Protein AF-A0AAI8YXI2-F1 (afdb_monomer_lite)

Structure (mmCIF, N/CA/C/O backbone):
data_AF-A0AAI8YXI2-F1
#
_entry.id   AF-A0AAI8YXI2-F1
#
loop_
_atom_site.group_PDB
_atom_site.id
_atom_site.type_symbol
_atom_site.label_atom_id
_atom_site.label_alt_id
_atom_site.label_comp_id
_atom_site.label_asym_id
_atom_site.label_entity_id
_atom_site.label_seq_id
_atom_site.pdbx_PDB_ins_code
_atom_site.Cartn_x
_atom_site.Cartn_y
_atom_site.Cartn_z
_atom_site.occupancy
_atom_site.B_iso_or_equiv
_atom_site.auth_seq_id
_atom_site.auth_comp_id
_atom_site.auth_asym_id
_atom_site.auth_atom_id
_atom_site.pdbx_PDB_model_num
ATOM 1 N N . MET A 1 1 ? 31.935 6.458 5.637 1.00 27.59 1 MET A N 1
ATOM 2 C CA . MET A 1 1 ? 31.242 6.710 4.354 1.00 27.59 1 MET A CA 1
ATOM 3 C C . MET A 1 1 ? 30.015 5.814 4.277 1.00 27.59 1 MET A C 1
ATOM 5 O O . MET A 1 1 ? 30.134 4.635 3.983 1.00 27.59 1 MET A O 1
ATOM 9 N N . THR A 1 2 ? 28.847 6.335 4.642 1.00 26.55 2 THR A N 1
ATOM 10 C CA . THR A 1 2 ? 27.579 5.592 4.670 1.00 26.55 2 THR A CA 1
ATOM 11 C C . THR A 1 2 ? 26.710 6.063 3.510 1.00 26.55 2 THR A C 1
ATOM 13 O O . THR A 1 2 ? 26.169 7.165 3.561 1.00 26.55 2 THR A O 1
ATOM 16 N N . GLY A 1 3 ? 26.620 5.260 2.447 1.00 27.62 3 GLY A N 1
ATOM 17 C CA . GLY A 1 3 ? 25.726 5.522 1.315 1.00 27.62 3 GLY A CA 1
ATOM 18 C C . GLY A 1 3 ? 24.241 5.436 1.705 1.00 27.62 3 GLY A C 1
ATOM 19 O O . GLY A 1 3 ? 23.910 4.874 2.756 1.00 27.62 3 GLY A O 1
ATOM 20 N N . PRO A 1 4 ? 23.329 5.989 0.885 1.00 30.73 4 PRO A N 1
ATOM 21 C CA . PRO A 1 4 ? 21.906 6.012 1.197 1.00 30.73 4 PRO A CA 1
ATOM 22 C C . PRO A 1 4 ? 21.340 4.587 1.196 1.00 30.73 4 PRO A C 1
ATOM 24 O O . PRO A 1 4 ? 21.466 3.841 0.226 1.00 30.73 4 PRO A O 1
ATOM 27 N N . LYS A 1 5 ? 20.717 4.202 2.315 1.00 32.66 5 LYS A N 1
ATOM 28 C CA . LYS A 1 5 ? 20.032 2.915 2.475 1.00 32.66 5 LYS A CA 1
ATOM 29 C C . LYS A 1 5 ? 18.806 2.889 1.557 1.00 32.66 5 LYS A C 1
ATOM 31 O O . LYS A 1 5 ? 17.895 3.698 1.721 1.00 32.66 5 LYS A O 1
ATOM 36 N N . ASN A 1 6 ? 18.794 1.974 0.591 1.00 37.66 6 ASN A N 1
ATOM 37 C CA . ASN A 1 6 ? 17.665 1.760 -0.314 1.00 37.66 6 ASN A CA 1
ATOM 38 C C . ASN A 1 6 ? 16.418 1.358 0.498 1.00 37.66 6 ASN A C 1
ATOM 40 O O . ASN A 1 6 ? 16.461 0.404 1.270 1.00 37.66 6 ASN A O 1
ATOM 44 N N . GLY A 1 7 ? 15.331 2.124 0.374 1.00 35.22 7 GLY A N 1
ATOM 45 C CA . GLY A 1 7 ? 14.040 1.816 1.001 1.00 35.22 7 GLY A CA 1
ATOM 46 C C . GLY A 1 7 ? 13.209 0.814 0.182 1.00 35.22 7 GLY A C 1
ATOM 47 O O . GLY A 1 7 ? 13.547 0.553 -0.968 1.00 35.22 7 GLY A O 1
ATOM 48 N N . PRO A 1 8 ? 12.090 0.298 0.727 1.00 35.19 8 PRO A N 1
ATOM 49 C CA . PRO A 1 8 ? 11.307 -0.780 0.110 1.00 35.19 8 PRO A CA 1
ATOM 50 C C . PRO A 1 8 ? 10.583 -0.338 -1.180 1.00 35.19 8 PRO A C 1
ATOM 52 O O . PRO A 1 8 ? 10.039 0.778 -1.226 1.00 35.19 8 PRO A O 1
ATOM 55 N N . TRP A 1 9 ? 10.563 -1.216 -2.196 1.00 38.97 9 TRP A N 1
ATOM 56 C CA . TRP A 1 9 ? 10.021 -1.009 -3.556 1.00 38.97 9 TRP A CA 1
ATOM 57 C C . TRP A 1 9 ? 9.431 -2.307 -4.150 1.00 38.97 9 TRP A C 1
ATOM 59 O O . TRP A 1 9 ? 9.813 -3.402 -3.748 1.00 38.97 9 TRP A O 1
ATOM 69 N N . ALA A 1 10 ? 8.523 -2.195 -5.128 1.00 30.56 10 ALA A N 1
ATOM 70 C CA . ALA A 1 10 ? 8.006 -3.324 -5.914 1.00 30.56 10 ALA A CA 1
ATOM 71 C C . ALA A 1 10 ? 7.995 -2.999 -7.418 1.00 30.56 10 ALA A C 1
ATOM 73 O O . ALA A 1 10 ? 7.732 -1.859 -7.811 1.00 30.56 10 ALA A O 1
ATOM 74 N N . LEU A 1 11 ? 8.279 -3.994 -8.260 1.00 34.78 11 LEU A N 1
ATOM 75 C CA . LEU A 1 11 ? 8.426 -3.869 -9.709 1.00 34.78 11 LEU A CA 1
ATOM 76 C C . LEU A 1 11 ? 7.567 -4.928 -10.419 1.00 34.78 11 LEU A C 1
ATOM 78 O O . LEU A 1 11 ? 7.701 -6.123 -10.156 1.00 34.78 11 LEU A O 1
ATOM 82 N N . CYS A 1 12 ? 6.717 -4.504 -11.351 1.00 33.38 12 CYS A N 1
ATOM 83 C CA . CYS A 1 12 ? 5.880 -5.387 -12.164 1.00 33.38 12 CYS A CA 1
ATOM 84 C C . CYS A 1 12 ? 6.131 -5.145 -13.660 1.00 33.38 12 CYS A C 1
ATOM 86 O O . CYS A 1 12 ? 6.282 -4.004 -14.099 1.00 33.38 12 CYS A O 1
ATOM 88 N N . ALA A 1 13 ? 6.135 -6.210 -14.462 1.00 29.02 13 ALA A N 1
ATOM 89 C CA . ALA A 1 13 ? 6.184 -6.124 -15.921 1.00 29.02 13 ALA A CA 1
ATOM 90 C C . ALA A 1 13 ? 4.772 -6.005 -16.486 1.00 29.02 13 ALA A C 1
ATOM 92 O O . ALA A 1 13 ? 3.867 -6.736 -16.082 1.00 29.02 13 ALA A O 1
ATOM 93 N N . SER A 1 14 ? 4.628 -5.172 -17.516 1.00 26.27 14 SER A N 1
ATOM 94 C CA . SER A 1 14 ? 3.606 -5.380 -18.536 1.00 26.27 14 SER A CA 1
ATOM 95 C C . SER A 1 14 ? 4.328 -5.799 -19.813 1.00 26.27 14 SER A C 1
ATOM 97 O O . SER A 1 14 ? 4.835 -4.965 -20.562 1.00 26.27 14 SER A O 1
ATOM 99 N N . VAL A 1 15 ? 4.442 -7.110 -20.036 1.00 23.67 15 VAL A N 1
ATOM 100 C CA . VAL A 1 15 ? 4.750 -7.621 -21.377 1.00 23.67 15 VAL A CA 1
ATOM 101 C C . VAL A 1 15 ? 3.466 -7.450 -22.175 1.00 23.67 15 VAL A C 1
ATOM 103 O O . VAL A 1 15 ? 2.409 -7.843 -21.687 1.00 23.67 15 VAL A O 1
ATOM 106 N N . ARG A 1 16 ? 3.535 -6.841 -23.366 1.00 26.88 16 ARG A N 1
ATOM 107 C CA . ARG A 1 16 ? 2.398 -6.730 -24.294 1.00 26.88 16 ARG A CA 1
ATOM 108 C C . ARG A 1 16 ? 1.823 -8.127 -24.579 1.00 26.88 16 ARG A C 1
ATOM 110 O O . ARG A 1 16 ? 2.216 -8.770 -25.545 1.00 26.88 16 ARG A O 1
ATOM 117 N N . SER A 1 17 ? 0.875 -8.589 -23.773 1.00 24.95 17 SER A N 1
ATOM 118 C CA . SER A 1 17 ? -0.117 -9.566 -24.192 1.00 24.95 17 SER A CA 1
ATOM 119 C C . SER A 1 17 ? -1.382 -8.785 -24.524 1.00 24.95 17 SER A C 1
ATOM 121 O O . SER A 1 17 ? -1.706 -7.789 -23.879 1.00 24.95 17 SER A O 1
ATOM 123 N N . LYS A 1 18 ? -2.004 -9.160 -25.638 1.00 26.98 18 LYS A N 1
ATOM 124 C CA . LYS A 1 18 ? -3.130 -8.488 -26.289 1.00 26.98 18 LYS A CA 1
ATOM 125 C C . LYS A 1 18 ? -4.201 -8.088 -25.263 1.00 26.98 18 LYS A C 1
ATOM 127 O O . LYS A 1 18 ? -5.009 -8.916 -24.857 1.00 26.98 18 LYS A O 1
ATOM 132 N N . ILE A 1 19 ? -4.199 -6.821 -24.849 1.00 28.77 19 ILE A N 1
ATOM 133 C CA . ILE A 1 19 ? -5.297 -6.238 -24.079 1.00 28.77 19 ILE A CA 1
ATOM 134 C C . ILE A 1 19 ? -6.476 -6.133 -25.043 1.00 28.77 19 ILE A C 1
ATOM 136 O O . ILE A 1 19 ? -6.347 -5.569 -26.131 1.00 28.77 19 ILE A O 1
ATOM 140 N N . LEU A 1 20 ? -7.584 -6.752 -24.647 1.00 25.55 20 LEU A N 1
ATOM 141 C CA . LEU A 1 20 ? -8.857 -6.792 -25.356 1.00 25.55 20 LEU A CA 1
ATOM 142 C C . LEU A 1 20 ? -9.246 -5.391 -25.879 1.00 25.55 20 LEU A C 1
ATOM 144 O O . LEU A 1 20 ? -9.155 -4.418 -25.123 1.00 25.55 20 LEU A O 1
ATOM 148 N N . PRO A 1 21 ? -9.677 -5.263 -27.147 1.00 23.75 21 PRO A N 1
ATOM 149 C CA . PRO A 1 21 ? -10.161 -4.001 -27.679 1.00 23.75 21 PRO A CA 1
ATOM 150 C C . PRO A 1 21 ? -11.530 -3.730 -27.049 1.00 23.75 21 PRO A C 1
ATOM 152 O O . PRO A 1 21 ? -12.375 -4.619 -27.046 1.00 23.75 21 PRO A O 1
ATOM 155 N N . ASN A 1 22 ? -11.737 -2.515 -26.538 1.00 24.55 22 ASN A N 1
ATOM 156 C CA . ASN A 1 22 ? -12.973 -1.980 -25.933 1.00 24.55 22 ASN A CA 1
ATOM 157 C C . ASN A 1 22 ? -12.941 -1.848 -24.404 1.00 24.55 22 ASN A C 1
ATOM 159 O O . ASN A 1 22 ? -13.717 -2.467 -23.685 1.00 24.55 22 ASN A O 1
ATOM 163 N N . PHE A 1 23 ? -12.127 -0.911 -23.919 1.00 24.59 23 PHE A N 1
ATOM 164 C CA . PHE A 1 23 ? -12.540 -0.079 -22.790 1.00 24.59 23 PHE A CA 1
ATOM 165 C C . PHE A 1 23 ? -12.578 1.378 -23.269 1.00 24.59 23 PHE A C 1
ATOM 167 O O . PHE A 1 23 ? -11.593 1.844 -23.847 1.00 24.59 23 PHE A O 1
ATOM 174 N N . PRO A 1 24 ? -13.701 2.101 -23.107 1.00 25.42 24 PRO A N 1
ATOM 175 C CA . PRO A 1 24 ? -13.844 3.443 -23.648 1.00 25.42 24 PRO A CA 1
ATOM 176 C C . PRO A 1 24 ? -12.922 4.403 -22.893 1.00 25.42 24 PRO A C 1
ATOM 178 O O . PRO A 1 24 ? -13.156 4.770 -21.742 1.00 25.42 24 PRO A O 1
ATOM 181 N N . HIS A 1 25 ? -11.851 4.815 -23.566 1.00 26.67 25 HIS A N 1
ATOM 182 C CA . HIS A 1 25 ? -10.988 5.901 -23.139 1.00 26.67 25 HIS A CA 1
ATOM 183 C C . HIS A 1 25 ? -11.773 7.218 -23.179 1.00 26.67 25 HIS A C 1
ATOM 185 O O . HIS A 1 25 ? -12.026 7.759 -24.252 1.00 26.67 25 HIS A O 1
ATOM 191 N N . ARG A 1 26 ? -12.097 7.797 -22.019 1.00 23.03 26 ARG A N 1
ATOM 192 C CA . ARG A 1 26 ? -12.224 9.259 -21.910 1.00 23.03 26 ARG A CA 1
ATOM 193 C C . ARG A 1 26 ? -10.912 9.812 -21.379 1.00 23.03 26 ARG A C 1
ATOM 195 O O . ARG A 1 26 ? -10.699 9.974 -20.183 1.00 23.03 26 ARG A O 1
ATOM 202 N N . MET A 1 27 ? -10.010 10.013 -22.330 1.00 23.38 27 MET A N 1
ATOM 203 C CA . MET A 1 27 ? -8.723 10.669 -22.180 1.00 23.38 27 MET A CA 1
ATOM 204 C C . MET A 1 27 ? -8.956 12.178 -22.288 1.00 23.38 27 MET A C 1
ATOM 206 O O . MET A 1 27 ? -9.233 12.677 -23.373 1.00 23.38 27 MET A O 1
ATOM 210 N N . PHE A 1 28 ? -8.846 12.907 -21.179 1.00 20.91 28 PHE A N 1
ATOM 211 C CA . PHE A 1 28 ? -8.557 14.336 -21.255 1.00 20.91 28 PHE A CA 1
ATOM 212 C C . PHE A 1 28 ? -7.039 14.488 -21.240 1.00 20.91 28 PHE A C 1
ATOM 214 O O . PHE A 1 28 ? -6.385 14.362 -20.208 1.00 20.91 28 PHE A O 1
ATOM 221 N N . SER A 1 29 ? -6.495 14.666 -22.441 1.00 24.33 29 SER A N 1
ATOM 222 C CA . SER A 1 29 ? -5.138 15.138 -22.682 1.00 24.33 29 SER A CA 1
ATOM 223 C C . SER A 1 29 ? -5.192 16.653 -22.800 1.00 24.33 29 SER A C 1
ATOM 225 O O . SER A 1 29 ? -5.957 17.150 -23.622 1.00 24.33 29 SER A O 1
ATOM 227 N N . LEU A 1 30 ? -4.355 17.363 -22.046 1.00 22.27 30 LEU A N 1
ATOM 228 C CA . LEU A 1 30 ? -3.692 18.555 -22.560 1.00 22.27 30 LEU A CA 1
ATOM 229 C C . LEU A 1 30 ? -2.236 18.551 -22.084 1.00 22.27 30 LEU A C 1
ATOM 231 O O . LEU A 1 30 ? -1.911 18.314 -20.923 1.00 22.27 30 LEU A O 1
ATOM 235 N N . SER A 1 31 ? -1.387 18.727 -23.081 1.00 25.12 31 SER A N 1
ATOM 236 C CA . SER A 1 31 ? 0.062 18.634 -23.137 1.00 25.12 31 SER A CA 1
ATOM 237 C C . SER A 1 31 ? 0.790 19.741 -22.375 1.00 25.12 31 SER A C 1
ATOM 239 O O . SER A 1 31 ? 0.312 20.866 -22.313 1.00 25.12 31 SER A O 1
ATOM 241 N N . ASN A 1 32 ? 2.032 19.466 -21.964 1.00 22.34 32 ASN A N 1
ATOM 242 C CA . ASN A 1 32 ? 3.175 20.131 -22.595 1.00 22.34 32 ASN A CA 1
ATOM 243 C C . ASN A 1 32 ? 4.446 19.283 -22.468 1.00 22.34 32 ASN A C 1
ATOM 245 O O . ASN A 1 32 ? 4.898 18.912 -21.389 1.00 22.34 32 ASN A O 1
ATOM 249 N N . TYR A 1 33 ? 4.969 18.940 -23.640 1.00 24.91 33 TYR A N 1
ATOM 250 C CA . TYR A 1 33 ? 6.159 18.145 -23.881 1.00 24.91 33 TYR A CA 1
ATOM 251 C C . TYR A 1 33 ? 7.369 19.074 -23.803 1.00 24.91 33 TYR A C 1
ATOM 253 O O . TYR A 1 33 ? 7.474 19.992 -24.613 1.00 24.91 33 TYR A O 1
ATOM 261 N N . HIS A 1 34 ? 8.284 18.855 -22.861 1.00 24.58 34 HIS A N 1
ATOM 262 C CA . HIS A 1 34 ? 9.621 19.444 -22.918 1.00 24.58 34 HIS A CA 1
ATOM 263 C C . HIS A 1 34 ? 10.655 18.323 -22.899 1.00 24.58 34 HIS A C 1
ATOM 265 O O . HIS A 1 34 ? 10.777 17.552 -21.949 1.00 24.58 34 HIS A O 1
ATOM 271 N N . ARG A 1 35 ? 11.348 18.221 -24.031 1.00 32.78 35 ARG A N 1
ATOM 272 C CA . ARG A 1 35 ? 12.430 17.291 -24.323 1.00 32.78 35 ARG A CA 1
ATOM 273 C C . ARG A 1 35 ? 13.727 18.011 -23.975 1.00 32.78 35 ARG A C 1
ATOM 275 O O . ARG A 1 35 ? 14.101 18.909 -24.715 1.00 32.78 35 ARG A O 1
ATOM 282 N N . SER A 1 36 ? 14.405 17.610 -22.905 1.00 29.25 36 SER A N 1
ATOM 283 C CA . SER A 1 36 ? 15.780 18.049 -22.651 1.00 29.25 36 SER A CA 1
ATOM 284 C C . SER A 1 36 ? 16.582 16.936 -22.000 1.00 29.25 36 SER A C 1
ATOM 286 O O . SER A 1 36 ? 16.089 16.233 -21.121 1.00 29.25 36 SER A O 1
ATOM 288 N N . GLY A 1 37 ? 17.789 16.767 -22.530 1.00 30.55 37 GLY A N 1
ATOM 289 C CA . GLY A 1 37 ? 18.677 15.648 -22.294 1.00 30.55 37 GLY A CA 1
ATOM 290 C C . GLY A 1 37 ? 19.344 15.590 -20.925 1.00 30.55 37 GLY A C 1
ATOM 291 O O . GLY A 1 37 ? 19.211 16.454 -20.059 1.00 30.55 37 GLY A O 1
ATOM 292 N N . ASP A 1 38 ? 20.043 14.473 -20.824 1.00 45.91 38 ASP A N 1
ATOM 293 C CA . ASP A 1 38 ? 20.761 13.851 -19.727 1.00 45.91 38 ASP A CA 1
ATOM 294 C C . ASP A 1 38 ? 21.918 14.707 -19.178 1.00 45.91 38 ASP A C 1
ATOM 296 O O . ASP A 1 38 ? 22.855 15.001 -19.915 1.00 45.91 38 ASP A O 1
ATOM 300 N N . ASN A 1 39 ? 21.797 15.142 -17.914 1.00 41.19 39 ASN A N 1
ATOM 301 C CA . ASN A 1 39 ? 22.839 15.345 -16.881 1.00 41.19 39 ASN A CA 1
ATOM 302 C C . ASN A 1 39 ? 22.348 16.374 -15.851 1.00 41.19 39 ASN A C 1
ATOM 304 O O . ASN A 1 39 ? 22.624 17.566 -15.994 1.00 41.19 39 ASN A O 1
ATOM 308 N N . ARG A 1 40 ? 21.610 15.960 -14.811 1.00 39.16 40 ARG A N 1
ATOM 309 C CA . ARG A 1 40 ? 21.242 16.878 -13.718 1.00 39.16 40 ARG A CA 1
ATOM 310 C C . ARG A 1 40 ? 21.278 16.197 -12.351 1.00 39.16 40 ARG A C 1
ATOM 312 O O . ARG A 1 40 ? 21.007 15.005 -12.231 1.00 39.16 40 ARG A O 1
ATOM 319 N N . SER A 1 41 ? 21.697 16.971 -11.352 1.00 45.00 41 SER A N 1
ATOM 320 C CA . SER A 1 41 ? 21.877 16.585 -9.950 1.00 45.00 41 SER A CA 1
ATOM 321 C C . SER A 1 41 ? 20.600 16.023 -9.318 1.00 45.00 41 SER A C 1
ATOM 323 O O . SER A 1 41 ? 19.499 16.268 -9.794 1.00 45.00 41 SER A O 1
ATOM 325 N N . ASP A 1 42 ? 20.733 15.323 -8.187 1.00 49.50 42 ASP A N 1
ATOM 326 C CA . ASP A 1 42 ? 19.624 14.727 -7.407 1.00 49.50 42 ASP A CA 1
ATOM 327 C C . ASP A 1 42 ? 18.519 15.743 -6.991 1.00 49.50 42 ASP A C 1
ATOM 329 O O . ASP A 1 42 ? 17.432 15.356 -6.564 1.00 49.50 42 ASP A O 1
ATOM 333 N N . SER A 1 43 ? 18.766 17.051 -7.168 1.00 53.41 43 SER A N 1
ATOM 334 C CA . SER A 1 43 ? 17.788 18.151 -7.072 1.00 53.41 43 SER A CA 1
ATOM 335 C C . SER A 1 43 ? 16.672 18.110 -8.123 1.00 53.41 43 SER A C 1
ATOM 337 O O . SER A 1 43 ? 15.611 18.690 -7.910 1.00 53.41 43 SER A O 1
ATOM 339 N N . ASP A 1 44 ? 16.878 17.428 -9.249 1.00 69.94 44 ASP A N 1
ATOM 340 C CA . ASP A 1 44 ? 15.984 17.482 -10.413 1.00 69.94 44 ASP A CA 1
ATOM 341 C C . ASP A 1 44 ? 14.841 16.464 -10.373 1.00 69.94 44 ASP A C 1
ATOM 343 O O . ASP A 1 44 ? 14.002 16.389 -11.274 1.00 69.94 44 ASP A O 1
ATOM 347 N N . HIS A 1 45 ? 14.786 15.666 -9.312 1.00 85.25 45 HIS A N 1
ATOM 348 C CA . HIS A 1 45 ? 13.800 14.606 -9.143 1.00 85.25 45 HIS A CA 1
ATOM 349 C C . HIS A 1 45 ? 12.757 14.916 -8.071 1.00 85.25 45 HIS A C 1
ATOM 351 O O . HIS A 1 45 ? 11.959 14.044 -7.726 1.00 85.25 45 HIS A O 1
ATOM 357 N N . GLU A 1 46 ? 12.691 16.161 -7.594 1.00 90.56 46 GLU A N 1
ATOM 358 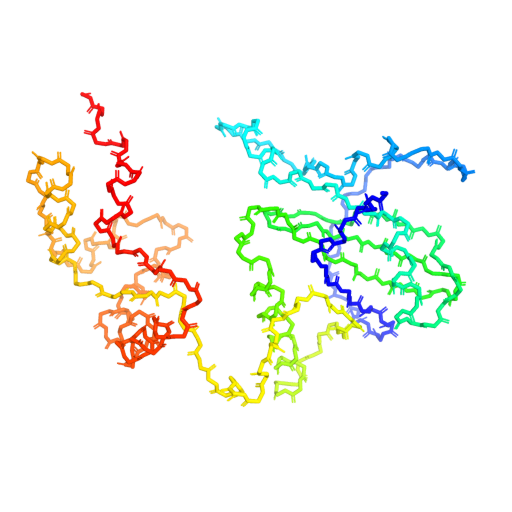C CA . GLU A 1 46 ? 11.768 16.577 -6.533 1.00 90.56 46 GLU A CA 1
ATOM 359 C C . GLU A 1 46 ? 10.304 16.239 -6.862 1.00 90.56 46 GLU A C 1
ATOM 361 O O . GLU A 1 46 ? 9.554 15.737 -6.022 1.00 90.56 46 GLU A O 1
ATOM 366 N N . TYR A 1 47 ? 9.924 16.380 -8.135 1.00 91.06 47 TYR A N 1
ATOM 367 C CA . TYR A 1 47 ? 8.612 15.979 -8.647 1.00 91.06 47 TYR A CA 1
ATOM 368 C C . TYR A 1 47 ? 8.271 14.496 -8.378 1.00 91.06 47 TYR A C 1
ATOM 370 O O . TYR A 1 47 ? 7.115 14.142 -8.118 1.00 91.06 47 TYR A O 1
ATOM 378 N N . PHE A 1 48 ? 9.263 13.602 -8.402 1.00 92.81 48 PHE A N 1
ATOM 379 C CA . PHE A 1 48 ? 9.068 12.185 -8.093 1.00 92.81 48 PHE A CA 1
ATOM 380 C C . PHE A 1 48 ? 8.899 11.926 -6.595 1.00 92.81 48 PHE A C 1
ATOM 382 O O . PHE A 1 48 ? 8.219 10.966 -6.223 1.00 92.81 48 PHE A O 1
ATOM 389 N N . TYR A 1 49 ? 9.460 12.780 -5.741 1.00 92.00 49 TYR A N 1
ATOM 390 C CA . TYR A 1 49 ? 9.438 12.619 -4.287 1.00 92.00 49 TYR A CA 1
ATOM 391 C C . TYR A 1 49 ? 8.151 13.169 -3.660 1.00 92.00 49 TYR A C 1
ATOM 393 O O . TYR A 1 49 ? 7.586 12.538 -2.756 1.00 92.00 49 TYR A O 1
ATOM 401 N N . CYS A 1 50 ? 7.648 14.288 -4.186 1.00 91.50 50 CYS A N 1
ATOM 402 C CA . CYS A 1 50 ? 6.459 14.986 -3.697 1.00 91.50 50 CYS A CA 1
ATOM 403 C C . CYS A 1 50 ? 5.145 14.286 -4.062 1.00 91.50 50 CYS A C 1
ATOM 405 O O . CYS A 1 50 ? 5.088 13.486 -4.996 1.00 91.50 50 CYS A O 1
ATOM 407 N N . TYR A 1 51 ? 4.078 14.599 -3.324 1.00 90.62 51 TYR A N 1
ATOM 408 C CA . TYR A 1 51 ? 2.701 14.322 -3.740 1.00 90.62 51 TYR A CA 1
ATOM 409 C C . TYR A 1 51 ? 2.168 15.527 -4.522 1.00 90.62 51 TYR A C 1
ATOM 411 O O . TYR A 1 51 ? 2.286 16.656 -4.056 1.00 90.62 51 TYR A O 1
ATOM 419 N N . THR A 1 52 ? 1.601 15.288 -5.701 1.00 89.25 52 THR A N 1
ATOM 420 C CA . THR A 1 52 ? 1.231 16.330 -6.677 1.00 89.25 52 THR A CA 1
ATOM 421 C C . THR A 1 52 ? -0.215 16.245 -7.182 1.00 89.25 52 THR A C 1
ATOM 423 O O . THR A 1 52 ? -0.692 17.177 -7.816 1.00 89.25 52 THR A O 1
ATOM 426 N N . SER A 1 53 ? -0.945 15.166 -6.884 1.00 86.06 53 SER A N 1
ATOM 427 C CA . SER A 1 53 ? -2.256 14.875 -7.493 1.00 86.06 53 SER A CA 1
ATOM 428 C C . SER A 1 53 ? -3.459 15.470 -6.762 1.00 86.06 53 SER A C 1
ATOM 430 O O . SER A 1 53 ? -4.599 15.240 -7.156 1.00 86.06 53 SER A O 1
ATOM 432 N N . GLY A 1 54 ? -3.253 16.213 -5.677 1.00 85.94 54 GLY A N 1
ATOM 433 C CA . GLY A 1 54 ? -4.357 16.822 -4.947 1.00 85.94 54 GLY A CA 1
ATOM 434 C C . GLY A 1 54 ? -3.915 17.672 -3.767 1.00 85.94 54 GLY A C 1
ATOM 435 O O . GLY A 1 54 ? -2.738 17.720 -3.414 1.00 85.94 54 GLY A O 1
ATOM 436 N N . ARG A 1 55 ? -4.901 18.319 -3.151 1.00 86.94 55 ARG A N 1
ATOM 437 C CA . ARG A 1 55 ? -4.743 19.176 -1.976 1.00 86.94 55 ARG A CA 1
ATOM 438 C C . ARG A 1 55 ? -5.651 18.708 -0.854 1.00 86.94 55 ARG A C 1
ATOM 440 O O . ARG A 1 55 ? -6.643 18.016 -1.092 1.00 86.94 55 ARG A O 1
ATOM 447 N N . TRP A 1 56 ? -5.320 19.091 0.372 1.00 87.69 56 TRP A N 1
ATOM 448 C CA . TRP A 1 56 ? -6.101 18.716 1.546 1.00 87.69 56 TRP A CA 1
ATOM 449 C C . TRP A 1 56 ? -6.719 19.925 2.229 1.00 87.69 56 TRP A C 1
ATOM 451 O O . TRP A 1 56 ? -6.045 20.910 2.494 1.00 87.69 56 TRP A O 1
ATOM 461 N N . LEU A 1 57 ? -7.990 19.790 2.616 1.00 91.69 57 LEU A N 1
ATOM 462 C CA . LEU A 1 57 ? -8.724 20.821 3.360 1.00 91.69 57 LEU A CA 1
ATOM 463 C C . LEU A 1 57 ? -8.220 21.016 4.802 1.00 91.69 57 LEU A C 1
ATOM 465 O O . LEU A 1 57 ? -8.559 22.006 5.437 1.00 91.69 57 LEU A O 1
ATOM 469 N N . TRP A 1 58 ? -7.446 20.068 5.345 1.00 87.00 58 TRP A N 1
ATOM 470 C CA . TRP A 1 58 ? -6.902 20.148 6.705 1.00 87.00 58 TRP A CA 1
ATOM 471 C C . TRP A 1 58 ? -5.490 19.561 6.792 1.00 87.00 58 TRP A C 1
ATOM 473 O O . TRP A 1 58 ? -5.201 18.577 6.111 1.00 87.00 58 TRP A O 1
ATOM 483 N N . ALA A 1 59 ? -4.631 20.152 7.631 1.00 91.00 59 ALA A N 1
ATOM 484 C CA . ALA A 1 59 ? -3.227 19.759 7.847 1.00 91.00 59 ALA A CA 1
ATOM 485 C C . ALA A 1 59 ? -2.480 19.365 6.556 1.00 91.00 59 ALA A C 1
ATOM 487 O O . ALA A 1 59 ? -1.871 18.296 6.478 1.00 91.00 59 ALA A O 1
ATOM 488 N N . GLU A 1 60 ? -2.576 20.208 5.525 1.00 91.94 60 GLU A N 1
ATOM 489 C CA . GLU A 1 60 ? -2.005 19.944 4.200 1.00 91.94 60 GLU A CA 1
ATOM 490 C C . GLU A 1 60 ? -0.506 19.652 4.270 1.00 91.94 60 GLU A C 1
ATOM 492 O O . GLU A 1 60 ? -0.073 18.608 3.788 1.00 91.94 60 GLU A O 1
ATOM 497 N N . GLU A 1 61 ? 0.253 20.499 4.966 1.00 93.19 61 GLU A N 1
ATOM 498 C CA . GLU A 1 61 ? 1.699 20.330 5.121 1.00 93.19 61 GLU A CA 1
ATOM 499 C C . GLU A 1 61 ? 2.047 18.963 5.724 1.00 93.19 61 GLU A C 1
ATOM 501 O O . GLU A 1 61 ? 2.787 18.185 5.130 1.00 93.19 61 GLU A O 1
ATOM 506 N N . ALA A 1 62 ? 1.420 18.583 6.843 1.00 90.88 62 ALA A N 1
ATOM 507 C CA . ALA A 1 62 ? 1.663 17.287 7.480 1.00 90.88 62 ALA A CA 1
ATOM 508 C C . ALA A 1 62 ? 1.335 16.097 6.556 1.00 90.88 62 ALA A C 1
ATOM 510 O O . ALA A 1 62 ? 1.981 15.049 6.608 1.00 90.88 62 ALA A O 1
ATOM 511 N N . ARG A 1 63 ? 0.334 16.243 5.681 1.00 90.56 63 ARG A N 1
ATOM 512 C CA . ARG A 1 63 ? -0.083 15.198 4.737 1.00 90.56 63 ARG A CA 1
ATOM 513 C C . ARG A 1 63 ? 0.805 15.100 3.507 1.00 90.56 63 ARG A C 1
ATOM 515 O O . ARG A 1 63 ? 0.966 13.983 3.001 1.00 90.56 63 ARG A O 1
ATOM 522 N N . LEU A 1 64 ? 1.354 16.223 3.049 1.00 91.75 64 LEU A N 1
ATOM 523 C CA . LEU A 1 64 ? 2.389 16.273 2.022 1.00 91.75 64 LEU A CA 1
ATOM 524 C C . LEU A 1 64 ? 3.684 15.665 2.566 1.00 91.75 64 LEU A C 1
ATOM 526 O O . LEU A 1 64 ? 4.205 14.731 1.957 1.00 91.75 64 LEU A O 1
ATOM 530 N N . GLN A 1 65 ? 4.117 16.073 3.763 1.00 90.50 65 GLN A N 1
ATOM 531 C CA . GLN A 1 65 ? 5.298 15.526 4.440 1.00 90.50 65 GLN A CA 1
ATOM 532 C C . GLN A 1 65 ? 5.175 14.018 4.693 1.00 90.50 65 GLN A C 1
ATOM 534 O O . GLN A 1 65 ? 6.074 13.255 4.349 1.00 90.50 65 GLN A O 1
ATOM 539 N N . GLY A 1 66 ? 4.022 13.541 5.175 1.00 88.00 66 GLY A N 1
ATOM 540 C CA . GLY A 1 66 ? 3.770 12.106 5.369 1.00 88.00 66 GLY A CA 1
ATOM 541 C C . GLY A 1 66 ? 3.770 11.272 4.077 1.00 88.00 66 GLY A C 1
ATOM 542 O O . GLY A 1 66 ? 3.769 10.041 4.137 1.00 88.00 66 GLY A O 1
ATOM 543 N N . ARG A 1 67 ? 3.762 11.919 2.904 1.00 91.62 67 ARG A N 1
ATOM 544 C CA . ARG A 1 67 ? 3.846 11.282 1.580 1.00 91.62 67 ARG A CA 1
ATOM 545 C C . ARG A 1 67 ? 5.147 11.581 0.851 1.00 91.62 67 ARG A C 1
ATOM 547 O O . ARG A 1 67 ? 5.399 10.963 -0.185 1.00 91.62 67 ARG A O 1
ATOM 554 N N . TYR A 1 68 ? 5.970 12.478 1.372 1.00 91.56 68 TYR A N 1
ATOM 555 C CA . TYR A 1 68 ? 7.262 12.798 0.803 1.00 91.56 68 TYR A CA 1
ATOM 556 C C . TYR A 1 68 ? 8.224 11.623 0.978 1.00 91.56 68 TYR A C 1
ATOM 558 O O . TYR A 1 68 ? 8.381 11.090 2.075 1.00 91.56 68 TYR A O 1
ATOM 566 N N . LYS A 1 69 ? 8.863 11.182 -0.108 1.00 84.56 69 LYS A N 1
ATOM 567 C CA . LYS A 1 69 ? 9.854 10.102 -0.036 1.00 84.56 69 LYS A CA 1
ATOM 568 C C . LYS A 1 69 ? 10.915 10.266 -1.106 1.00 84.56 69 LYS A C 1
ATOM 570 O O . LYS A 1 69 ? 10.641 10.019 -2.278 1.00 84.56 69 LYS A O 1
ATOM 575 N N . LYS A 1 70 ? 12.131 10.603 -0.673 1.00 87.19 70 LYS A N 1
ATOM 576 C CA . LYS A 1 70 ? 13.327 10.494 -1.511 1.00 87.19 70 LYS A CA 1
ATOM 577 C C . LYS A 1 70 ? 13.696 9.030 -1.718 1.00 87.19 70 LYS A C 1
ATOM 579 O O . LYS A 1 70 ? 13.591 8.211 -0.803 1.00 87.19 70 LYS A O 1
ATOM 584 N N . PHE A 1 71 ? 14.128 8.707 -2.927 1.00 81.25 71 PHE A N 1
ATOM 585 C CA . PHE A 1 71 ? 14.648 7.397 -3.300 1.00 81.25 71 PHE A CA 1
ATOM 586 C C . PHE A 1 71 ? 15.632 7.564 -4.458 1.00 81.25 71 PHE A C 1
ATOM 588 O O . PHE A 1 71 ? 15.553 8.535 -5.203 1.00 81.25 71 PHE A O 1
ATOM 595 N N . SER A 1 72 ? 16.544 6.608 -4.639 1.00 83.31 72 SER A N 1
ATOM 596 C CA . SER A 1 72 ? 17.495 6.670 -5.751 1.00 83.31 72 SER A CA 1
ATOM 597 C C . SER A 1 72 ? 16.789 6.384 -7.080 1.00 83.31 72 SER A C 1
ATOM 599 O O . SER A 1 72 ? 16.456 5.234 -7.374 1.00 83.31 72 SER A O 1
ATOM 601 N N . VAL A 1 73 ? 16.581 7.418 -7.899 1.00 86.75 73 VAL A N 1
ATOM 602 C CA . VAL A 1 73 ? 16.016 7.282 -9.255 1.00 86.75 73 VAL A CA 1
ATOM 603 C C . VAL A 1 73 ? 16.930 6.430 -10.133 1.00 86.75 73 VAL A C 1
ATOM 605 O O . VAL A 1 73 ? 16.470 5.488 -10.776 1.00 86.75 73 VAL A O 1
ATOM 608 N N . THR A 1 74 ? 18.238 6.692 -10.101 1.00 86.69 74 THR A N 1
ATOM 609 C CA . THR A 1 74 ? 19.248 5.893 -10.811 1.00 86.69 74 THR A CA 1
ATOM 610 C C . THR A 1 74 ? 19.261 4.442 -10.330 1.00 86.69 74 THR A C 1
ATOM 612 O O . THR A 1 74 ? 19.290 3.519 -11.143 1.00 86.69 74 THR A O 1
ATOM 615 N N . GLY A 1 75 ? 19.170 4.223 -9.014 1.00 81.75 75 GLY A N 1
ATOM 616 C CA . GLY A 1 75 ? 19.076 2.888 -8.428 1.00 81.75 75 GLY A CA 1
ATOM 617 C C . GLY A 1 75 ? 17.840 2.127 -8.906 1.00 81.75 75 GLY A C 1
ATOM 618 O O . GLY A 1 75 ? 17.962 0.975 -9.320 1.00 81.75 75 GLY A O 1
ATOM 619 N N . LEU A 1 76 ? 16.674 2.781 -8.927 1.00 84.06 76 LEU A N 1
ATOM 620 C CA . LEU A 1 76 ? 15.432 2.191 -9.427 1.00 84.06 76 LEU A CA 1
ATOM 621 C C . LEU A 1 76 ? 15.522 1.839 -10.916 1.00 84.06 76 LEU A C 1
ATOM 623 O O . LEU A 1 76 ? 15.158 0.730 -11.296 1.00 84.06 76 LEU A O 1
ATOM 627 N N . LYS A 1 77 ? 16.040 2.753 -11.748 1.00 88.56 77 LYS A N 1
ATOM 628 C CA . LYS A 1 77 ? 16.272 2.512 -13.181 1.00 88.56 77 LYS A CA 1
ATOM 629 C C . LYS A 1 77 ? 17.156 1.285 -13.411 1.00 88.56 77 LYS A C 1
ATOM 631 O O . LYS A 1 77 ? 16.811 0.430 -14.222 1.00 88.56 77 LYS A O 1
ATOM 636 N N . ARG A 1 78 ? 18.260 1.176 -12.663 1.00 86.38 78 ARG A N 1
ATOM 637 C CA . ARG A 1 78 ? 19.196 0.046 -12.743 1.00 86.38 78 ARG A CA 1
ATOM 638 C C . ARG A 1 78 ? 18.541 -1.272 -12.334 1.00 86.38 78 ARG A C 1
ATOM 640 O O . ARG A 1 78 ? 18.677 -2.260 -13.045 1.00 86.38 78 ARG A O 1
ATOM 647 N N . LEU A 1 79 ? 17.828 -1.287 -11.206 1.00 82.75 79 LEU A N 1
ATOM 648 C CA . LEU A 1 79 ? 17.120 -2.478 -10.723 1.00 82.75 79 LEU A CA 1
ATOM 649 C C . LEU A 1 79 ? 16.057 -2.938 -11.723 1.00 82.75 79 LEU A C 1
ATOM 651 O O . LEU A 1 79 ? 15.940 -4.129 -11.996 1.00 82.75 79 LEU A O 1
ATOM 655 N N . ALA A 1 80 ? 15.320 -1.992 -12.302 1.00 85.12 80 ALA A N 1
ATOM 656 C CA . ALA A 1 80 ? 14.294 -2.289 -13.282 1.00 85.12 80 ALA A CA 1
ATOM 657 C C . ALA A 1 80 ? 14.869 -2.847 -14.592 1.00 85.12 80 ALA A C 1
ATOM 659 O O . ALA A 1 80 ? 14.301 -3.790 -15.136 1.00 85.12 80 ALA A O 1
ATOM 660 N N . ALA A 1 81 ? 15.991 -2.302 -15.076 1.00 86.94 81 ALA A N 1
ATOM 661 C CA . ALA A 1 81 ? 16.678 -2.819 -16.257 1.00 86.94 81 ALA A CA 1
ATOM 662 C C . ALA A 1 81 ? 17.212 -4.242 -16.016 1.00 86.94 81 ALA A C 1
ATOM 664 O O . ALA A 1 81 ? 16.938 -5.149 -16.802 1.00 86.94 81 ALA A O 1
ATOM 665 N N . ALA A 1 82 ? 17.872 -4.461 -14.872 1.00 83.75 82 ALA A N 1
ATOM 666 C CA . ALA A 1 82 ? 18.394 -5.769 -14.482 1.00 83.75 82 ALA A CA 1
ATOM 667 C C . ALA A 1 82 ? 17.290 -6.835 -14.367 1.00 83.75 82 ALA A C 1
ATOM 669 O O . ALA A 1 82 ? 17.474 -7.955 -14.834 1.00 83.75 82 ALA A O 1
ATOM 670 N N . ALA A 1 83 ? 16.125 -6.482 -13.812 1.00 83.12 83 ALA A N 1
ATOM 671 C CA . ALA A 1 83 ? 15.005 -7.406 -13.618 1.00 83.12 83 ALA A CA 1
ATOM 672 C C . ALA A 1 83 ? 14.423 -7.982 -14.922 1.00 83.12 83 ALA A C 1
ATOM 674 O O . ALA A 1 83 ? 13.698 -8.974 -14.879 1.00 83.12 83 ALA A O 1
ATOM 675 N N . ILE A 1 84 ? 14.714 -7.366 -16.072 1.00 86.06 84 ILE A N 1
ATOM 676 C CA . ILE A 1 84 ? 14.230 -7.820 -17.380 1.00 86.06 84 ILE A CA 1
ATOM 677 C C . ILE A 1 84 ? 15.349 -8.054 -18.407 1.00 86.06 84 ILE A C 1
ATOM 679 O O . ILE A 1 84 ? 15.057 -8.218 -19.590 1.00 86.06 84 ILE A O 1
ATOM 683 N N . GLY A 1 85 ? 16.618 -8.015 -17.988 1.00 90.25 85 GLY A N 1
ATOM 684 C CA . GLY A 1 85 ? 17.765 -8.173 -18.889 1.00 90.25 85 GLY A CA 1
ATOM 685 C C . GLY A 1 85 ? 17.951 -7.039 -19.910 1.00 90.25 85 GLY A C 1
ATOM 686 O O . GLY A 1 85 ? 18.486 -7.277 -20.989 1.00 90.25 85 GLY A O 1
ATOM 687 N N . ALA A 1 86 ? 17.495 -5.821 -19.607 1.00 92.69 86 ALA A N 1
ATOM 688 C CA . ALA A 1 86 ? 17.789 -4.621 -20.400 1.00 92.69 86 ALA A CA 1
ATOM 689 C C . ALA A 1 86 ? 19.155 -4.028 -20.008 1.00 92.69 86 ALA A C 1
ATOM 691 O O . ALA A 1 86 ? 19.589 -4.210 -18.868 1.00 92.69 86 ALA A O 1
ATOM 692 N N . GLN A 1 87 ? 19.820 -3.281 -20.903 1.00 94.75 87 GLN A N 1
ATOM 693 C CA . GLN A 1 87 ? 21.078 -2.610 -20.527 1.00 94.75 87 GLN A CA 1
ATOM 694 C C . GLN A 1 87 ? 20.790 -1.342 -19.714 1.00 94.75 87 GLN A C 1
ATOM 696 O O . GLN A 1 87 ? 21.508 -1.018 -18.768 1.00 94.75 87 GLN A O 1
ATOM 701 N N . SER A 1 88 ? 19.722 -0.620 -20.060 1.00 93.56 88 SER A N 1
ATOM 702 C CA . SER A 1 88 ? 19.414 0.687 -19.491 1.00 93.56 88 SER A CA 1
ATOM 703 C C . SER A 1 88 ? 17.928 1.061 -19.553 1.00 93.56 88 SER A C 1
ATOM 705 O O . SER A 1 88 ? 17.145 0.581 -20.375 1.00 93.56 88 SER A O 1
ATOM 707 N N . CYS A 1 89 ? 17.540 1.975 -18.660 1.00 93.69 89 CYS A N 1
ATOM 708 C CA . CYS A 1 89 ? 16.229 2.618 -18.664 1.00 93.69 89 CYS A CA 1
ATOM 709 C C . CYS A 1 89 ? 16.306 3.956 -19.411 1.00 93.69 89 CYS A C 1
ATOM 711 O O . CYS A 1 89 ? 16.863 4.926 -18.893 1.00 93.69 89 CYS A O 1
ATOM 713 N N . VAL A 1 90 ? 15.664 4.027 -20.576 1.00 95.19 90 VAL A N 1
ATOM 714 C CA . VAL A 1 90 ? 15.635 5.202 -21.463 1.00 95.19 90 VAL A CA 1
ATOM 715 C C . VAL A 1 90 ? 14.796 6.337 -20.879 1.00 95.19 90 VAL A C 1
ATOM 717 O O . VAL A 1 90 ? 15.151 7.506 -20.994 1.00 95.19 90 VAL A O 1
ATOM 720 N N . SER A 1 91 ? 13.665 6.026 -20.241 1.00 94.44 91 SER A N 1
ATOM 721 C CA . SER A 1 91 ? 12.795 7.054 -19.656 1.00 94.44 91 SER A CA 1
ATOM 722 C C . SER A 1 91 ? 12.054 6.561 -18.425 1.00 94.44 91 SER A C 1
ATOM 724 O O . SER A 1 91 ? 11.716 5.386 -18.321 1.00 94.44 91 SER A O 1
ATOM 726 N N . MET A 1 92 ? 11.782 7.480 -17.500 1.00 94.50 92 MET A N 1
ATOM 727 C CA . MET A 1 92 ? 10.977 7.237 -16.309 1.00 94.50 92 MET A CA 1
ATOM 728 C C . MET A 1 92 ? 10.000 8.395 -16.120 1.00 94.50 92 MET A C 1
ATOM 730 O O . MET A 1 92 ? 10.392 9.558 -16.177 1.00 94.50 92 MET A O 1
ATOM 734 N N . THR A 1 93 ? 8.735 8.076 -15.867 1.00 94.12 93 THR A N 1
ATOM 735 C CA . THR A 1 93 ? 7.679 9.070 -15.637 1.00 94.12 93 THR A CA 1
ATOM 736 C C . THR A 1 93 ? 6.809 8.626 -14.471 1.00 94.12 93 THR A C 1
ATOM 738 O O . THR A 1 93 ? 6.507 7.437 -14.349 1.00 94.12 93 THR A O 1
ATOM 741 N N . LYS A 1 94 ? 6.383 9.560 -13.612 1.00 93.69 94 LYS A N 1
ATOM 742 C CA . LYS A 1 94 ? 5.342 9.285 -12.614 1.00 93.69 94 LYS A CA 1
ATOM 743 C C . LYS A 1 94 ? 4.013 9.123 -13.357 1.00 93.69 94 LYS A C 1
ATOM 745 O O . LYS A 1 94 ? 3.491 10.084 -13.904 1.00 93.69 94 LYS A O 1
ATOM 750 N N . LEU A 1 95 ? 3.524 7.889 -13.430 1.00 90.06 95 LEU A N 1
ATOM 751 C CA . LEU A 1 95 ? 2.314 7.519 -14.164 1.00 90.06 95 LEU A CA 1
ATOM 752 C C . LEU A 1 95 ? 1.054 7.882 -13.379 1.00 90.06 95 LEU A C 1
ATOM 754 O O . LEU A 1 95 ? 0.080 8.363 -13.943 1.00 90.06 95 LEU A O 1
ATOM 758 N N . ALA A 1 96 ? 1.080 7.596 -12.082 1.00 87.25 96 ALA A N 1
ATOM 759 C CA . ALA A 1 96 ? -0.014 7.857 -11.168 1.00 87.25 96 ALA A CA 1
ATOM 760 C C . ALA A 1 96 ? 0.531 7.939 -9.745 1.00 87.25 96 ALA A C 1
ATOM 762 O O . ALA A 1 96 ? 1.604 7.425 -9.427 1.00 87.25 96 ALA A O 1
ATOM 763 N N . GLU A 1 97 ? -0.235 8.534 -8.852 1.00 88.12 97 GLU A N 1
ATOM 764 C CA . GLU A 1 97 ? -0.008 8.436 -7.420 1.00 88.12 97 GLU A CA 1
ATOM 765 C C . GLU A 1 97 ? -1.358 8.438 -6.712 1.00 88.12 97 GLU A C 1
ATOM 767 O O . GLU A 1 97 ? -2.324 9.040 -7.174 1.00 88.12 97 GLU A O 1
ATOM 772 N N . GLY A 1 98 ? -1.431 7.712 -5.603 1.00 81.12 98 GLY A N 1
ATOM 773 C CA . GLY A 1 98 ? -2.622 7.632 -4.771 1.00 81.12 98 GLY A CA 1
ATOM 774 C C . GLY A 1 98 ? -2.310 7.982 -3.324 1.00 81.12 98 GLY A C 1
ATOM 775 O O . GLY A 1 98 ? -1.233 8.477 -2.984 1.00 81.12 98 GLY A O 1
ATOM 776 N N . GLY A 1 99 ? -3.246 7.656 -2.433 1.00 81.50 99 GLY A N 1
ATOM 777 C CA . GLY A 1 99 ? -3.097 7.933 -1.004 1.00 81.50 99 GLY A CA 1
ATOM 778 C C . GLY A 1 99 ? -1.875 7.267 -0.361 1.00 81.50 99 GLY A C 1
ATOM 779 O O . GLY A 1 99 ? -1.350 7.814 0.611 1.00 81.50 99 GLY A O 1
ATOM 780 N N . PHE A 1 100 ? -1.410 6.142 -0.914 1.00 83.56 100 PHE A N 1
ATOM 781 C CA . PHE A 1 100 ? -0.432 5.250 -0.283 1.00 83.56 100 PHE A CA 1
ATOM 782 C C . PHE A 1 100 ? 0.7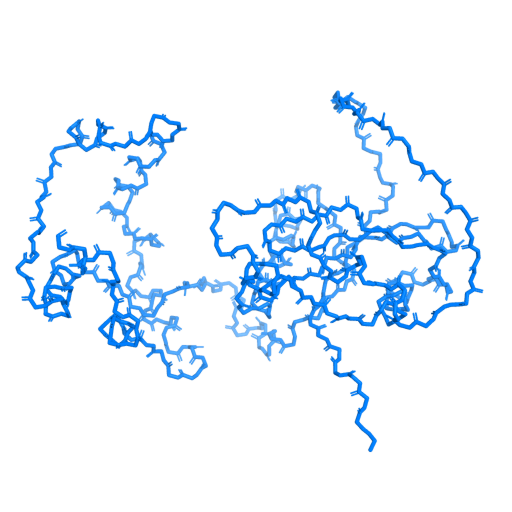84 4.900 -1.143 1.00 83.56 100 PHE A C 1
ATOM 784 O O . PHE A 1 100 ? 1.786 4.472 -0.589 1.00 83.56 100 PHE A O 1
ATOM 791 N N . ASN A 1 101 ? 0.732 5.092 -2.464 1.00 88.06 101 ASN A N 1
ATOM 792 C CA . ASN A 1 101 ? 1.789 4.670 -3.385 1.00 88.06 101 ASN A CA 1
ATOM 793 C C . ASN A 1 101 ? 1.993 5.702 -4.502 1.00 88.06 101 ASN A C 1
ATOM 795 O O . ASN A 1 101 ? 1.041 6.363 -4.924 1.00 88.06 101 ASN A O 1
ATOM 799 N N . LYS A 1 102 ? 3.217 5.771 -5.028 1.00 89.25 102 LYS A N 1
ATOM 800 C CA . LYS A 1 102 ? 3.563 6.392 -6.312 1.00 89.25 102 LYS A CA 1
ATOM 801 C C . LYS A 1 102 ? 3.843 5.294 -7.332 1.00 89.25 102 LYS A C 1
ATOM 803 O O . LYS A 1 102 ? 4.507 4.309 -7.013 1.00 89.25 102 LYS A O 1
ATOM 808 N N . VAL A 1 103 ? 3.338 5.466 -8.544 1.00 92.00 103 VAL A N 1
ATOM 809 C CA . VAL A 1 103 ? 3.466 4.518 -9.650 1.00 92.00 103 VAL A CA 1
ATOM 810 C C . VAL A 1 103 ? 4.275 5.177 -10.753 1.00 92.00 103 VAL A C 1
ATOM 812 O O . VAL A 1 103 ? 3.940 6.265 -11.218 1.00 92.00 103 VAL A O 1
ATOM 815 N N . PHE A 1 104 ? 5.331 4.509 -11.190 1.00 93.38 104 PHE A N 1
ATOM 816 C CA . PHE A 1 104 ? 6.228 4.988 -12.225 1.00 93.38 104 PHE A CA 1
ATOM 817 C C . PHE A 1 104 ? 6.206 4.045 -13.416 1.00 93.38 104 PHE A C 1
ATOM 819 O O . PHE A 1 104 ? 6.223 2.826 -13.255 1.00 93.38 104 PHE A O 1
ATOM 826 N N . ARG A 1 105 ? 6.204 4.623 -14.613 1.00 94.75 105 ARG A N 1
ATOM 827 C CA . ARG A 1 105 ? 6.386 3.913 -15.874 1.00 94.75 105 ARG A CA 1
ATOM 828 C C . ARG A 1 105 ? 7.830 4.093 -16.322 1.00 94.75 105 ARG A C 1
ATOM 830 O O . ARG A 1 105 ? 8.272 5.228 -16.492 1.00 94.75 105 ARG A O 1
ATOM 837 N N . LEU A 1 106 ? 8.538 2.986 -16.512 1.00 94.56 106 LEU A N 1
ATOM 838 C CA . LEU A 1 106 ? 9.917 2.941 -16.981 1.00 94.56 106 LEU A CA 1
ATOM 839 C C . LEU A 1 106 ? 9.943 2.302 -18.372 1.00 94.56 106 LEU A C 1
ATOM 841 O O . LEU A 1 106 ? 9.407 1.209 -18.552 1.00 94.56 106 LEU A O 1
ATOM 845 N N . SER A 1 107 ? 10.539 2.984 -19.349 1.00 94.81 107 SER A N 1
ATOM 846 C CA . SER A 1 107 ? 10.771 2.434 -20.692 1.00 94.81 107 SER A CA 1
ATOM 847 C C . SER A 1 107 ? 12.239 2.051 -20.828 1.00 94.81 107 SER A C 1
ATOM 849 O O . SER A 1 107 ? 13.108 2.871 -20.523 1.00 94.81 107 SER A O 1
ATOM 851 N N . MET A 1 108 ? 12.500 0.838 -21.300 1.00 94.88 108 MET A N 1
ATOM 852 C CA . MET A 1 108 ? 13.842 0.274 -21.440 1.00 94.88 108 MET A CA 1
ATOM 853 C C . MET A 1 108 ? 14.354 0.379 -22.879 1.00 94.88 108 MET A C 1
ATOM 855 O O . MET A 1 108 ? 13.581 0.618 -23.808 1.00 94.88 108 MET A O 1
ATOM 859 N N . ASP A 1 109 ? 15.660 0.209 -23.058 1.00 95.75 109 ASP A N 1
ATOM 860 C CA . ASP A 1 109 ? 16.328 0.251 -24.367 1.00 95.75 109 ASP A CA 1
ATOM 861 C C . ASP A 1 109 ? 15.917 -0.878 -25.317 1.00 95.75 109 ASP A C 1
ATOM 863 O O . ASP A 1 109 ? 15.821 -0.671 -26.523 1.00 95.75 109 ASP A O 1
ATOM 867 N N . ASN A 1 110 ? 15.576 -2.042 -24.776 1.00 92.31 110 ASN A N 1
ATOM 868 C CA . ASN A 1 110 ? 15.035 -3.176 -25.521 1.00 92.31 110 ASN A CA 1
ATOM 869 C C . ASN A 1 110 ? 13.538 -3.027 -25.880 1.00 92.31 110 ASN A C 1
ATOM 871 O O . ASN A 1 110 ? 12.905 -3.983 -26.325 1.00 92.31 110 ASN A O 1
ATOM 875 N N . GLY A 1 111 ? 12.944 -1.850 -25.654 1.00 92.38 111 GLY A N 1
ATOM 876 C CA . GLY A 1 111 ? 11.538 -1.556 -25.944 1.00 92.38 111 GLY A CA 1
ATOM 877 C C . GLY A 1 111 ? 10.539 -2.068 -24.900 1.00 92.38 111 GLY A C 1
ATOM 878 O O . GLY A 1 111 ? 9.342 -1.784 -25.013 1.00 92.38 111 GLY A O 1
ATOM 879 N N . ALA A 1 112 ? 10.990 -2.785 -23.867 1.00 90.38 112 ALA A N 1
ATOM 880 C CA . ALA A 1 112 ? 10.123 -3.238 -22.789 1.00 90.38 112 ALA A CA 1
ATOM 881 C C . ALA A 1 112 ? 9.676 -2.082 -21.879 1.00 90.38 112 ALA A C 1
ATOM 883 O O . ALA A 1 112 ? 10.350 -1.058 -21.733 1.00 90.38 112 ALA A O 1
ATOM 884 N N . VAL A 1 113 ? 8.524 -2.269 -21.230 1.00 92.50 113 VAL A N 1
ATOM 885 C CA . VAL A 1 113 ? 7.957 -1.308 -20.281 1.00 92.50 113 VAL A CA 1
ATOM 886 C C . VAL A 1 113 ? 7.734 -1.984 -18.939 1.00 92.50 113 VAL A C 1
ATOM 888 O O . VAL A 1 113 ? 7.119 -3.047 -18.842 1.00 92.50 113 VAL A O 1
ATOM 891 N N . VAL A 1 114 ? 8.207 -1.323 -17.890 1.00 89.81 114 VAL A N 1
ATOM 892 C CA . VAL A 1 114 ? 8.128 -1.796 -16.512 1.00 89.81 114 VAL A CA 1
ATOM 893 C C . VAL A 1 114 ? 7.380 -0.775 -15.665 1.00 89.81 114 VAL A C 1
ATOM 895 O O . VAL A 1 114 ? 7.537 0.435 -15.834 1.00 89.81 114 VAL A O 1
ATOM 898 N N . ILE A 1 115 ? 6.560 -1.267 -14.742 1.00 91.06 115 ILE A N 1
ATOM 899 C CA . ILE A 1 115 ? 5.857 -0.455 -13.757 1.00 91.06 115 ILE A CA 1
ATOM 900 C C . ILE A 1 115 ? 6.536 -0.631 -12.403 1.00 91.06 115 ILE A C 1
ATOM 902 O O . ILE A 1 115 ? 6.600 -1.735 -11.870 1.00 91.06 115 ILE A O 1
ATOM 906 N N . ALA A 1 116 ? 7.015 0.465 -11.824 1.00 88.69 116 ALA A N 1
ATOM 907 C CA . ALA A 1 116 ? 7.513 0.484 -10.456 1.00 88.69 116 ALA A CA 1
ATOM 908 C C . ALA A 1 116 ? 6.471 1.106 -9.527 1.00 88.69 116 ALA A C 1
ATOM 910 O O . ALA A 1 116 ? 5.895 2.151 -9.831 1.00 88.69 116 ALA A O 1
ATOM 911 N N . ARG A 1 117 ? 6.252 0.488 -8.369 1.00 89.50 117 ARG A N 1
ATOM 912 C CA . ARG A 1 117 ? 5.399 1.009 -7.300 1.00 89.50 117 ARG A CA 1
ATOM 913 C C . ARG A 1 117 ? 6.262 1.297 -6.079 1.00 89.50 117 ARG A C 1
ATOM 915 O O . ARG A 1 117 ? 6.965 0.420 -5.579 1.00 89.50 117 ARG A O 1
ATOM 922 N N . ILE A 1 118 ? 6.199 2.534 -5.598 1.00 87.06 118 ILE A N 1
ATOM 923 C CA . ILE A 1 118 ? 6.912 2.977 -4.400 1.00 87.06 118 ILE A CA 1
ATOM 924 C C . ILE A 1 118 ? 5.888 3.398 -3.349 1.00 87.06 118 ILE A C 1
ATOM 926 O O . ILE A 1 118 ? 5.153 4.361 -3.580 1.00 87.06 118 ILE A O 1
ATOM 930 N N . PRO A 1 119 ? 5.855 2.740 -2.181 1.00 86.31 119 PRO A N 1
ATOM 931 C CA . PRO A 1 119 ? 4.976 3.157 -1.106 1.00 86.31 119 PRO A CA 1
ATOM 932 C C . PRO A 1 119 ? 5.406 4.483 -0.498 1.00 86.31 119 PRO A C 1
ATOM 934 O O . PRO A 1 119 ? 6.597 4.720 -0.256 1.00 86.31 119 PRO A O 1
ATOM 937 N N . ASN A 1 120 ? 4.410 5.308 -0.201 1.00 88.38 120 ASN A N 1
ATOM 938 C CA . ASN A 1 120 ? 4.533 6.506 0.611 1.00 88.38 120 ASN A CA 1
ATOM 939 C C . ASN A 1 120 ? 4.763 6.120 2.089 1.00 88.38 120 ASN A C 1
ATOM 941 O O . ASN A 1 120 ? 4.302 5.062 2.523 1.00 88.38 120 ASN A O 1
ATOM 945 N N . PRO A 1 121 ? 5.423 6.970 2.896 1.00 84.31 121 PRO A N 1
ATOM 946 C CA . PRO A 1 121 ? 5.682 6.679 4.310 1.00 84.31 121 PRO A CA 1
ATOM 947 C C . PRO A 1 121 ? 4.417 6.419 5.141 1.00 84.31 121 PRO A C 1
ATOM 949 O O . PRO A 1 121 ? 4.438 5.625 6.076 1.00 84.31 121 PRO A O 1
ATOM 952 N N . ASN A 1 122 ? 3.292 7.033 4.771 1.00 86.44 122 ASN A N 1
ATOM 953 C CA . ASN A 1 122 ? 2.006 6.876 5.450 1.00 86.44 122 ASN A CA 1
ATOM 954 C C . ASN A 1 122 ? 1.294 5.532 5.201 1.00 86.44 122 ASN A C 1
ATOM 956 O O . ASN A 1 122 ? 0.193 5.345 5.712 1.00 86.44 122 ASN A O 1
ATOM 960 N N . VAL A 1 123 ? 1.867 4.610 4.419 1.00 80.44 123 VAL A N 1
ATOM 961 C CA . VAL A 1 123 ? 1.273 3.281 4.174 1.00 80.44 123 VAL A CA 1
ATOM 962 C C . VAL A 1 123 ? 1.335 2.356 5.402 1.00 80.44 123 VAL A C 1
ATOM 964 O O . VAL A 1 123 ? 0.797 1.253 5.384 1.00 80.44 123 VAL A O 1
ATOM 967 N N . GLY A 1 124 ? 2.004 2.783 6.477 1.00 82.50 124 GLY A N 1
ATOM 968 C CA . GLY A 1 124 ? 2.271 1.947 7.643 1.00 82.50 124 GLY A CA 1
ATOM 969 C C . GLY A 1 124 ? 3.475 1.028 7.400 1.00 82.50 124 GLY A C 1
ATOM 970 O O . GLY A 1 124 ? 4.444 1.451 6.763 1.00 82.50 124 GLY A O 1
ATOM 971 N N . PRO A 1 125 ? 3.474 -0.222 7.904 1.00 79.19 125 PRO A N 1
ATOM 972 C CA . PRO A 1 125 ? 4.585 -1.154 7.714 1.00 79.19 125 PRO A CA 1
ATOM 973 C C . PRO A 1 125 ? 4.746 -1.574 6.241 1.00 79.19 125 PRO A C 1
ATOM 975 O O . PRO A 1 125 ? 4.292 -2.646 5.843 1.00 79.19 125 PRO A O 1
ATOM 978 N N . ALA A 1 126 ? 5.440 -0.760 5.436 1.00 73.62 126 ALA A N 1
ATOM 979 C CA . ALA A 1 126 ? 5.632 -0.964 3.992 1.00 73.62 126 ALA A CA 1
ATOM 980 C C . ALA A 1 126 ? 6.096 -2.389 3.642 1.00 73.62 126 ALA A C 1
ATOM 982 O O . ALA A 1 126 ? 5.625 -2.984 2.680 1.00 73.62 126 ALA A O 1
ATOM 983 N N . ARG A 1 127 ? 6.942 -2.962 4.506 1.00 72.00 127 ARG A N 1
ATOM 984 C CA . ARG A 1 127 ? 7.408 -4.355 4.484 1.00 72.00 127 ARG A CA 1
ATOM 985 C C . ARG A 1 127 ? 6.255 -5.370 4.332 1.00 72.00 127 ARG A C 1
ATOM 987 O O . ARG A 1 127 ? 6.329 -6.265 3.502 1.00 72.00 127 ARG A O 1
ATOM 994 N N . ARG A 1 128 ? 5.193 -5.225 5.133 1.00 75.31 128 ARG A N 1
ATOM 995 C CA . ARG A 1 128 ? 4.028 -6.130 5.156 1.00 75.31 128 ARG A CA 1
ATOM 996 C C . ARG A 1 128 ? 3.056 -5.823 4.026 1.00 75.31 128 ARG A C 1
ATOM 998 O O . ARG A 1 128 ? 2.496 -6.745 3.452 1.00 75.31 128 ARG A O 1
ATOM 1005 N N . VAL A 1 129 ? 2.880 -4.542 3.712 1.00 81.25 129 VAL A N 1
ATOM 1006 C CA . VAL A 1 129 ? 1.967 -4.112 2.648 1.00 81.25 129 VAL A CA 1
ATOM 1007 C C . VAL A 1 129 ? 2.450 -4.624 1.298 1.00 81.25 129 VAL A C 1
ATOM 1009 O O . VAL A 1 129 ? 1.676 -5.265 0.600 1.00 81.25 129 VAL A O 1
ATOM 1012 N N . ILE A 1 130 ? 3.735 -4.444 0.968 1.00 80.19 130 ILE A N 1
ATOM 1013 C CA . ILE A 1 130 ? 4.292 -4.965 -0.288 1.00 80.19 130 ILE A CA 1
ATOM 1014 C C . ILE A 1 130 ? 4.172 -6.491 -0.337 1.00 80.19 130 ILE A C 1
ATOM 1016 O O . ILE A 1 130 ? 3.709 -7.022 -1.338 1.00 80.19 130 ILE A O 1
ATOM 1020 N N . ALA A 1 131 ? 4.538 -7.192 0.742 1.00 78.75 131 ALA A N 1
ATOM 1021 C CA . ALA A 1 131 ? 4.437 -8.650 0.785 1.00 78.75 131 ALA A CA 1
ATOM 1022 C C . ALA A 1 131 ? 2.991 -9.135 0.569 1.00 78.75 131 ALA A C 1
ATOM 1024 O O . ALA A 1 131 ? 2.765 -10.060 -0.203 1.00 78.75 131 ALA A O 1
ATOM 1025 N N . SER A 1 132 ? 2.009 -8.486 1.204 1.00 81.44 132 SER A N 1
ATOM 1026 C CA . SER A 1 132 ? 0.588 -8.812 1.043 1.00 81.44 132 SER A CA 1
ATOM 1027 C C . SER A 1 132 ? 0.070 -8.487 -0.362 1.00 81.44 132 SER A C 1
ATOM 1029 O O . SER A 1 132 ? -0.668 -9.295 -0.924 1.00 81.44 132 SER A O 1
ATOM 1031 N N . GLU A 1 133 ? 0.482 -7.363 -0.961 1.00 86.12 133 GLU A N 1
ATOM 1032 C CA . GLU A 1 133 ? 0.156 -7.027 -2.354 1.00 86.12 133 GLU A CA 1
ATOM 1033 C C . GLU A 1 133 ? 0.718 -8.085 -3.317 1.00 86.12 133 GLU A C 1
ATOM 1035 O O . GLU A 1 133 ? -0.018 -8.586 -4.166 1.00 86.12 133 GLU A O 1
ATOM 1040 N N . VAL A 1 134 ? 1.987 -8.479 -3.153 1.00 84.25 134 VAL A N 1
ATOM 1041 C CA . VAL A 1 134 ? 2.637 -9.500 -3.990 1.00 84.25 134 VAL A CA 1
ATOM 1042 C C . VAL A 1 134 ? 1.980 -10.868 -3.816 1.00 84.25 134 VAL A C 1
ATOM 1044 O O . VAL A 1 134 ? 1.660 -11.502 -4.815 1.00 84.25 134 VAL A O 1
ATOM 1047 N N . ALA A 1 135 ? 1.718 -11.299 -2.578 1.00 83.56 135 ALA A N 1
ATOM 1048 C CA . ALA A 1 135 ? 1.036 -12.565 -2.304 1.00 83.56 135 ALA A CA 1
ATOM 1049 C C . ALA A 1 135 ? -0.381 -12.592 -2.895 1.00 83.56 135 ALA A C 1
ATOM 1051 O O . ALA A 1 135 ? -0.811 -13.606 -3.436 1.00 83.56 135 ALA A O 1
ATOM 1052 N N . THR A 1 136 ? -1.093 -11.463 -2.846 1.00 85.00 136 THR A N 1
ATOM 1053 C CA . THR A 1 136 ? -2.414 -11.340 -3.473 1.00 85.00 136 THR A CA 1
ATOM 1054 C C . THR A 1 136 ? -2.307 -11.448 -4.991 1.00 85.00 136 THR A C 1
ATOM 1056 O O . THR A 1 136 ? -3.097 -12.157 -5.603 1.00 85.00 136 THR A O 1
ATOM 1059 N N . MET A 1 137 ? -1.331 -10.777 -5.613 1.00 84.81 137 MET A N 1
ATOM 1060 C CA . MET A 1 137 ? -1.114 -10.877 -7.060 1.00 84.81 137 MET A CA 1
ATOM 1061 C C . MET A 1 137 ? -0.757 -12.304 -7.486 1.00 84.81 137 MET A C 1
ATOM 1063 O O . MET A 1 137 ? -1.289 -12.778 -8.486 1.00 84.81 137 MET A O 1
ATOM 1067 N N . ASP A 1 138 ? 0.079 -12.995 -6.709 1.00 82.56 138 ASP A N 1
ATOM 1068 C CA . ASP A 1 138 ? 0.439 -14.394 -6.944 1.00 82.56 138 ASP A CA 1
ATOM 1069 C C . ASP A 1 138 ? -0.779 -15.320 -6.839 1.00 82.56 138 ASP A C 1
ATOM 1071 O O . ASP A 1 138 ? -1.061 -16.079 -7.762 1.00 82.56 138 ASP A O 1
ATOM 1075 N N . PHE A 1 139 ? -1.574 -15.182 -5.775 1.00 81.25 139 PHE A N 1
ATOM 1076 C CA . PHE A 1 139 ? -2.810 -15.942 -5.594 1.00 81.25 139 PHE A CA 1
ATOM 1077 C C . PHE A 1 139 ? -3.804 -15.709 -6.741 1.00 81.25 139 PHE A C 1
ATOM 1079 O O . PHE A 1 139 ? -4.340 -16.654 -7.319 1.00 81.25 139 PHE A O 1
ATOM 1086 N N . VAL A 1 140 ? -4.032 -14.447 -7.115 1.00 79.38 140 VAL A N 1
ATOM 1087 C CA . VAL A 1 140 ? -4.943 -14.085 -8.209 1.00 79.38 140 VAL A CA 1
ATOM 1088 C C . VAL A 1 140 ? -4.464 -14.672 -9.542 1.00 79.38 140 VAL A C 1
ATOM 1090 O O . VAL A 1 140 ? -5.284 -15.162 -10.319 1.00 79.38 140 VAL A O 1
ATOM 1093 N N . GLN A 1 141 ? -3.152 -14.679 -9.788 1.00 85.44 141 GLN A N 1
ATOM 1094 C CA . GLN A 1 141 ? -2.574 -15.236 -11.007 1.00 85.44 141 GLN A CA 1
ATOM 1095 C C . GLN A 1 141 ? -2.609 -16.769 -11.031 1.00 85.44 141 GLN A C 1
ATOM 1097 O O . GLN A 1 141 ? 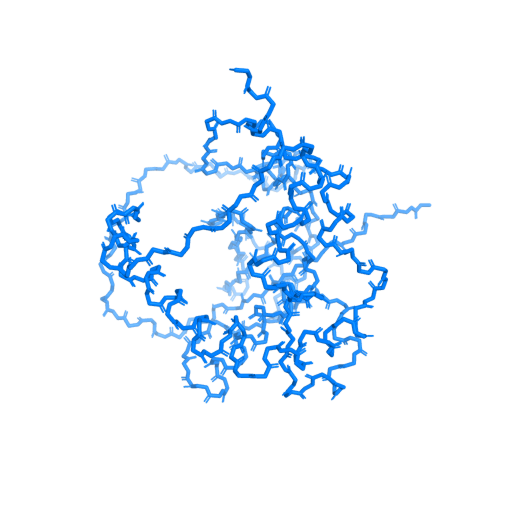-3.082 -17.357 -12.001 1.00 85.44 141 GLN A O 1
ATOM 1102 N N . ASN A 1 142 ? -2.092 -17.410 -9.984 1.00 79.25 142 ASN A N 1
ATOM 1103 C CA . ASN A 1 142 ? -1.769 -18.836 -9.984 1.00 79.25 142 ASN A CA 1
ATOM 1104 C C . ASN A 1 142 ? -2.901 -19.709 -9.442 1.00 79.25 142 ASN A C 1
ATOM 1106 O O . ASN A 1 142 ? -3.023 -20.858 -9.854 1.00 79.25 142 ASN A O 1
ATOM 1110 N N . VAL A 1 143 ? -3.724 -19.182 -8.530 1.00 79.81 143 VAL A N 1
ATOM 1111 C CA . VAL A 1 143 ? -4.844 -19.928 -7.936 1.00 79.81 143 VAL A CA 1
ATOM 1112 C C . VAL A 1 143 ? -6.151 -19.603 -8.644 1.00 79.81 143 VAL A C 1
ATOM 1114 O O . VAL A 1 143 ? -6.902 -20.511 -8.985 1.00 79.81 143 VAL A O 1
ATOM 1117 N N . LEU A 1 144 ? -6.426 -18.318 -8.897 1.00 76.69 144 LEU A N 1
ATOM 1118 C CA . LEU A 1 144 ? -7.672 -17.910 -9.559 1.00 76.69 144 LEU 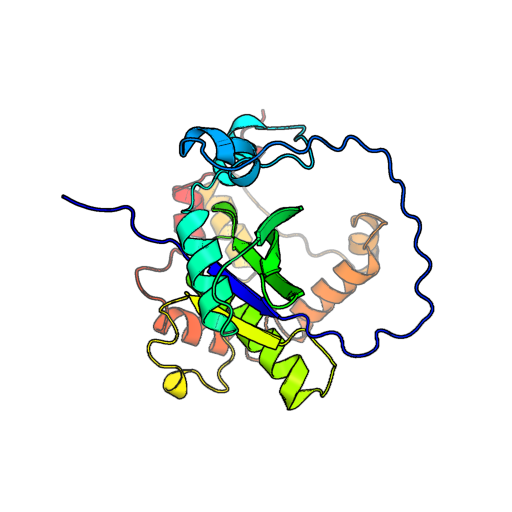A CA 1
ATOM 1119 C C . LEU A 1 144 ? -7.577 -17.898 -11.091 1.00 76.69 144 LEU A C 1
ATOM 1121 O O . LEU A 1 144 ? -8.605 -17.795 -11.757 1.00 76.69 144 LEU A O 1
ATOM 1125 N N . GLY A 1 145 ? -6.369 -17.964 -11.661 1.00 82.19 145 GLY A N 1
ATOM 1126 C CA . GLY A 1 145 ? -6.161 -17.906 -13.111 1.00 82.19 145 GLY A CA 1
ATOM 1127 C C . GLY A 1 145 ? -6.525 -16.556 -13.739 1.00 82.19 145 GLY A C 1
ATOM 1128 O O . GLY A 1 145 ? -6.690 -16.462 -14.956 1.00 82.19 145 GLY A O 1
ATOM 1129 N N . ILE A 1 146 ? -6.680 -15.502 -12.933 1.00 86.69 146 ILE A N 1
ATOM 1130 C CA . ILE A 1 146 ? -7.053 -14.176 -13.422 1.00 86.69 146 ILE A CA 1
ATOM 1131 C C . ILE A 1 146 ? -5.786 -13.486 -13.940 1.00 86.69 146 ILE A C 1
ATOM 1133 O O . ILE A 1 146 ? -4.800 -13.369 -13.205 1.00 86.69 146 ILE A O 1
ATOM 1137 N N . PRO A 1 147 ? -5.788 -12.983 -15.187 1.00 85.12 147 PRO A N 1
ATOM 1138 C CA . PRO A 1 147 ? -4.621 -12.325 -15.750 1.00 85.12 147 PRO A CA 1
ATOM 1139 C C . PRO A 1 147 ? -4.339 -11.015 -15.006 1.00 85.12 147 PRO A C 1
ATOM 1141 O O . PRO A 1 147 ? -5.047 -10.020 -15.158 1.00 85.12 147 PRO A O 1
ATOM 1144 N N . VAL A 1 148 ? -3.262 -11.011 -14.223 1.00 86.44 148 VAL A N 1
ATOM 1145 C CA . VAL A 1 148 ? -2.705 -9.827 -13.560 1.00 86.44 148 VAL A CA 1
ATOM 1146 C C . VAL A 1 148 ? -1.258 -9.595 -14.008 1.00 86.44 148 VAL A C 1
ATOM 1148 O O . VAL A 1 148 ? -0.606 -10.523 -14.493 1.00 86.44 148 VAL A O 1
ATOM 1151 N N . PRO A 1 149 ? -0.727 -8.362 -13.886 1.00 85.94 149 PRO A N 1
ATOM 1152 C CA . PRO A 1 149 ? 0.672 -8.089 -14.204 1.00 85.94 149 PRO A CA 1
ATOM 1153 C C . PRO A 1 149 ? 1.618 -8.986 -13.403 1.00 85.94 149 PRO A C 1
ATOM 1155 O O . PRO A 1 149 ? 1.446 -9.146 -12.198 1.00 85.94 149 PRO A O 1
ATOM 1158 N N . LYS A 1 150 ? 2.655 -9.525 -14.046 1.00 85.06 150 LYS A N 1
ATOM 1159 C CA . LYS A 1 150 ? 3.647 -10.360 -13.360 1.00 85.06 150 LYS A CA 1
ATOM 1160 C C . LYS A 1 150 ? 4.548 -9.493 -12.479 1.00 85.06 150 LYS A C 1
ATOM 1162 O O . LYS A 1 150 ? 5.116 -8.503 -12.953 1.00 85.06 150 LYS A O 1
ATOM 1167 N N . VAL A 1 151 ? 4.724 -9.889 -11.220 1.00 85.88 151 VAL A N 1
ATOM 1168 C CA . VAL A 1 151 ? 5.726 -9.291 -10.327 1.00 85.88 151 VAL A CA 1
ATOM 1169 C C . VAL A 1 151 ? 7.114 -9.748 -10.785 1.00 85.88 151 VAL A C 1
ATOM 1171 O O . VAL A 1 151 ? 7.387 -10.942 -10.872 1.00 85.88 151 VAL A O 1
ATOM 1174 N N . LEU A 1 152 ? 7.980 -8.794 -11.124 1.00 83.44 152 LEU A N 1
ATOM 1175 C CA . LEU A 1 152 ? 9.349 -9.051 -11.592 1.00 83.44 152 LEU A CA 1
ATOM 1176 C C . LEU A 1 152 ? 10.355 -9.110 -10.445 1.00 83.44 152 LEU A C 1
ATOM 1178 O O . LEU A 1 152 ? 11.378 -9.777 -10.536 1.00 83.44 152 LEU A O 1
ATOM 1182 N N . GLY A 1 153 ? 10.080 -8.359 -9.385 1.00 80.69 153 GLY A N 1
ATOM 1183 C CA . GLY A 1 153 ? 10.946 -8.256 -8.227 1.00 80.69 153 GLY A CA 1
ATOM 1184 C C . GLY A 1 153 ? 10.347 -7.298 -7.215 1.00 80.69 153 GLY A C 1
ATOM 1185 O O . GLY A 1 153 ? 9.613 -6.372 -7.562 1.00 80.69 153 GLY A O 1
ATOM 1186 N N . TRP A 1 154 ? 10.642 -7.531 -5.949 1.00 80.00 154 TRP A N 1
ATOM 1187 C CA . TRP A 1 154 ? 10.202 -6.671 -4.868 1.00 80.00 154 TRP A CA 1
ATOM 1188 C C . TRP A 1 154 ? 11.187 -6.777 -3.713 1.00 80.00 154 TRP A C 1
ATOM 1190 O O . TRP A 1 154 ? 11.788 -7.827 -3.488 1.00 80.00 154 TRP A O 1
ATOM 1200 N N . ASP A 1 155 ? 11.347 -5.680 -2.985 1.00 66.25 155 ASP A N 1
ATOM 1201 C CA . ASP A 1 155 ? 12.079 -5.655 -1.731 1.00 66.25 155 ASP A CA 1
ATOM 1202 C C . ASP A 1 155 ? 11.098 -5.410 -0.590 1.00 66.25 155 ASP A C 1
ATOM 1204 O O . ASP A 1 155 ? 10.580 -4.311 -0.362 1.00 66.25 155 ASP A O 1
ATOM 1208 N N . GLY A 1 156 ? 10.869 -6.487 0.140 1.00 56.94 156 GLY A N 1
ATOM 1209 C CA . GLY A 1 156 ? 10.344 -6.451 1.479 1.00 56.94 156 GLY A CA 1
ATOM 1210 C C . GLY A 1 156 ? 10.950 -7.626 2.213 1.00 56.94 156 GLY A C 1
ATOM 1211 O O . GLY A 1 156 ? 10.254 -8.618 2.396 1.00 56.94 156 GLY A O 1
ATOM 1212 N N . ALA A 1 157 ? 12.200 -7.476 2.684 1.00 40.34 157 ALA A N 1
ATOM 1213 C CA . ALA A 1 157 ? 13.048 -8.399 3.482 1.00 40.34 157 ALA A CA 1
ATOM 1214 C C . ALA A 1 157 ? 12.419 -9.118 4.722 1.00 40.34 157 ALA A C 1
ATOM 1216 O O . ALA A 1 157 ? 12.878 -9.019 5.867 1.00 40.34 157 ALA A O 1
ATOM 1217 N N . ILE A 1 158 ? 11.278 -9.776 4.533 1.00 39.34 158 ILE A N 1
ATOM 1218 C CA . ILE A 1 158 ? 10.282 -10.074 5.569 1.00 39.34 158 ILE A CA 1
ATOM 1219 C C . ILE A 1 158 ? 9.416 -11.284 5.241 1.00 39.34 158 ILE A C 1
ATOM 1221 O O . ILE A 1 158 ? 8.638 -11.715 6.080 1.00 39.34 158 ILE A O 1
ATOM 1225 N N . LEU A 1 159 ? 9.626 -11.952 4.125 1.00 44.94 159 LEU A N 1
ATOM 1226 C CA . LEU A 1 159 ? 9.486 -13.397 4.199 1.00 44.94 159 LEU A CA 1
ATOM 1227 C C . LEU A 1 159 ? 10.775 -13.926 4.830 1.00 44.94 159 LEU A C 1
ATOM 1229 O O . LEU A 1 159 ? 11.618 -14.495 4.160 1.00 44.94 159 LEU A O 1
ATOM 1233 N N . ALA A 1 160 ? 10.975 -13.643 6.124 1.00 48.06 160 ALA A N 1
ATOM 1234 C CA . ALA A 1 160 ? 12.093 -14.231 6.861 1.00 48.06 160 ALA A CA 1
ATOM 1235 C C . ALA A 1 160 ? 11.889 -15.748 7.012 1.00 48.06 160 ALA A C 1
ATOM 1237 O O . ALA A 1 160 ? 12.864 -16.473 7.146 1.00 48.06 160 ALA A O 1
ATOM 1238 N N . GLN A 1 161 ? 10.627 -16.197 6.987 1.00 51.94 161 GLN A N 1
ATOM 1239 C CA . GLN A 1 161 ? 10.204 -17.590 7.122 1.00 51.94 161 GLN A CA 1
ATOM 1240 C C . GLN A 1 161 ? 8.945 -17.840 6.257 1.00 51.94 161 GLN A C 1
ATOM 1242 O O . GLN A 1 161 ? 7.856 -18.013 6.799 1.00 51.94 161 GLN A O 1
ATOM 1247 N N . PRO A 1 162 ? 9.030 -17.769 4.914 1.00 53.22 162 PRO A N 1
ATOM 1248 C CA . PRO A 1 162 ? 7.875 -17.982 4.032 1.00 53.22 162 PRO A CA 1
ATOM 1249 C C . PRO A 1 162 ? 7.187 -19.327 4.295 1.00 53.22 162 PRO A C 1
ATOM 1251 O O . PRO A 1 162 ? 5.962 -19.373 4.364 1.00 53.22 162 PRO A O 1
ATOM 1254 N N . ASP A 1 163 ? 7.970 -20.376 4.550 1.00 61.22 163 ASP A N 1
ATOM 1255 C CA . ASP A 1 163 ? 7.462 -21.721 4.838 1.00 61.22 163 ASP A CA 1
ATOM 1256 C C . ASP A 1 163 ? 6.714 -21.796 6.179 1.00 61.22 163 ASP A C 1
ATOM 1258 O O . ASP A 1 163 ? 5.734 -22.522 6.308 1.00 61.22 163 ASP A O 1
ATOM 1262 N N . GLU A 1 164 ? 7.115 -21.000 7.176 1.00 57.75 164 GLU A N 1
ATOM 1263 C CA . GLU A 1 164 ? 6.437 -20.959 8.480 1.00 57.75 164 GLU A CA 1
ATOM 1264 C C . GLU A 1 164 ? 5.040 -20.338 8.385 1.00 57.75 164 GLU A C 1
ATOM 1266 O O . GLU A 1 164 ? 4.164 -20.657 9.193 1.00 57.75 164 GLU A O 1
ATOM 1271 N N . TYR A 1 165 ? 4.823 -19.437 7.425 1.00 58.41 165 TYR A N 1
ATOM 1272 C CA . TYR A 1 165 ? 3.591 -18.656 7.307 1.00 58.41 165 TYR A CA 1
ATOM 1273 C C . TYR A 1 165 ? 2.737 -19.017 6.085 1.00 58.41 165 TYR A C 1
ATOM 1275 O O . TYR A 1 165 ? 1.642 -18.471 5.937 1.00 58.41 165 TYR A O 1
ATOM 1283 N N . ALA A 1 166 ? 3.184 -19.949 5.240 1.00 57.97 166 ALA A N 1
ATOM 1284 C CA . ALA A 1 166 ? 2.404 -20.457 4.118 1.00 57.97 166 ALA A CA 1
ATOM 1285 C C . ALA A 1 166 ? 1.066 -21.049 4.602 1.00 57.97 166 ALA A C 1
ATOM 1287 O O . ALA A 1 166 ? 1.015 -21.826 5.554 1.00 57.97 166 ALA A O 1
ATOM 1288 N N . GLY A 1 167 ? -0.039 -20.637 3.973 1.00 61.88 167 GLY A N 1
ATOM 1289 C CA . GLY A 1 167 ? -1.392 -21.081 4.334 1.00 61.88 167 GLY A CA 1
ATOM 1290 C C . GLY A 1 167 ? -1.966 -20.480 5.626 1.00 61.88 167 GLY A C 1
ATOM 1291 O O . GLY A 1 167 ? -3.102 -20.789 5.978 1.00 61.88 167 GLY A O 1
ATOM 1292 N N . LYS A 1 168 ? -1.232 -19.606 6.331 1.00 64.88 168 LYS A N 1
ATOM 1293 C CA . LYS A 1 168 ? -1.723 -18.949 7.552 1.00 64.88 168 LYS A CA 1
ATOM 1294 C C . LYS A 1 168 ? -2.386 -17.609 7.234 1.00 64.88 168 LYS A C 1
ATOM 1296 O O . LYS A 1 168 ? -1.851 -16.795 6.485 1.00 64.88 168 LYS A O 1
ATOM 1301 N N . THR A 1 169 ? -3.532 -17.344 7.860 1.00 63.22 169 THR A N 1
ATOM 1302 C CA . THR A 1 169 ? -4.221 -16.049 7.766 1.00 63.22 169 THR A CA 1
ATOM 1303 C C . THR A 1 169 ? -3.739 -15.131 8.882 1.00 63.22 169 THR A C 1
ATOM 1305 O O . THR A 1 169 ? -3.922 -15.431 10.059 1.00 63.22 169 THR A O 1
ATOM 1308 N N . PHE A 1 170 ? -3.121 -14.002 8.525 1.00 67.69 170 PHE A N 1
ATOM 1309 C CA . PHE A 1 170 ? -2.665 -13.020 9.507 1.00 67.69 170 PHE A CA 1
ATOM 1310 C C . PHE A 1 170 ? -3.708 -11.920 9.704 1.00 67.69 170 PHE A C 1
ATOM 1312 O O . PHE A 1 170 ? -4.001 -11.147 8.790 1.00 67.69 170 PHE A O 1
ATOM 1319 N N . CYS A 1 171 ? -4.222 -11.792 10.923 1.00 73.38 171 CYS A N 1
ATOM 1320 C CA . CYS A 1 171 ? -5.107 -10.696 11.291 1.00 73.38 171 CYS A CA 1
ATOM 1321 C C . CYS A 1 171 ? -4.297 -9.472 11.720 1.00 73.38 171 CYS A C 1
ATOM 1323 O O . CYS A 1 171 ? -3.391 -9.555 12.545 1.00 73.38 171 CYS A O 1
ATOM 1325 N N . SER A 1 172 ? -4.645 -8.297 11.197 1.00 74.69 172 SER A N 1
ATOM 1326 C CA . SER A 1 172 ? -4.005 -7.030 11.585 1.00 74.69 172 SER A CA 1
ATOM 1327 C C . SER A 1 172 ? -4.593 -6.464 12.883 1.00 74.69 172 SER A C 1
ATOM 1329 O O . SER A 1 172 ? -4.835 -5.266 12.993 1.00 74.69 172 SER A O 1
ATOM 1331 N N . SER A 1 173 ? -4.846 -7.325 13.869 1.00 78.12 173 SER A N 1
ATOM 1332 C CA . SER A 1 173 ? -5.206 -6.915 15.222 1.00 78.12 173 SER A CA 1
ATOM 1333 C C . SER A 1 173 ? -4.498 -7.789 16.242 1.00 78.12 173 SER A C 1
ATOM 1335 O O . SER A 1 173 ? -4.260 -8.968 16.002 1.00 78.12 173 SER A O 1
ATOM 1337 N N . SER A 1 174 ? -4.182 -7.194 17.386 1.00 82.06 174 SER A N 1
ATOM 1338 C CA . SER A 1 174 ? -3.600 -7.884 18.542 1.00 82.06 174 SER A CA 1
ATOM 1339 C C . SER A 1 174 ? -4.609 -8.083 19.670 1.00 82.06 174 SER A C 1
ATOM 1341 O O . SER A 1 174 ? -4.338 -8.824 20.605 1.00 82.06 174 SER A O 1
ATOM 1343 N N . PHE A 1 175 ? -5.764 -7.416 19.592 1.00 86.06 175 PHE A N 1
ATOM 1344 C CA . PHE A 1 175 ? -6.829 -7.506 20.583 1.00 86.06 175 PHE A CA 1
ATOM 1345 C C . PHE A 1 175 ? -8.196 -7.435 19.901 1.00 86.06 175 PHE A C 1
ATOM 1347 O O . PHE A 1 175 ? -8.372 -6.741 18.896 1.00 86.06 175 PHE A O 1
ATOM 1354 N N . ILE A 1 176 ? -9.180 -8.125 20.466 1.00 86.81 176 ILE A N 1
ATOM 1355 C CA . ILE A 1 176 ? -10.586 -7.982 20.094 1.00 86.81 176 ILE A CA 1
ATOM 1356 C C . ILE A 1 176 ? -11.365 -7.594 21.347 1.00 86.81 176 ILE A C 1
ATOM 1358 O O . ILE A 1 176 ? -11.163 -8.163 22.419 1.00 86.81 176 ILE A O 1
ATOM 1362 N N . TYR A 1 177 ? -12.215 -6.582 21.228 1.00 87.81 177 TYR A N 1
ATOM 1363 C CA . TYR A 1 177 ? -12.949 -6.029 22.358 1.00 87.81 177 TYR A CA 1
ATOM 1364 C C . TYR A 1 177 ? -14.440 -6.102 22.088 1.00 87.81 177 TYR A C 1
ATOM 1366 O O . TYR A 1 177 ? -14.898 -5.838 20.977 1.00 87.81 177 TYR A O 1
ATOM 1374 N N . THR A 1 178 ? -15.208 -6.403 23.130 1.00 88.69 178 THR A N 1
ATOM 1375 C CA . THR A 1 178 ? -16.652 -6.198 23.087 1.00 88.69 178 THR A CA 1
ATOM 1376 C C . THR A 1 178 ? -16.948 -4.702 23.093 1.00 88.69 178 THR A C 1
ATOM 1378 O O . THR A 1 178 ? -16.187 -3.903 23.649 1.00 88.69 178 THR A O 1
ATOM 1381 N N . ILE A 1 179 ? -18.088 -4.306 22.528 1.00 86.75 179 ILE A N 1
ATOM 1382 C CA . ILE A 1 179 ? -18.527 -2.905 22.567 1.00 86.75 179 ILE A CA 1
ATOM 1383 C C . ILE A 1 179 ? -18.643 -2.399 24.014 1.00 86.75 179 ILE A C 1
ATOM 1385 O O . ILE A 1 179 ? -18.306 -1.248 24.289 1.00 86.75 179 ILE A O 1
ATOM 1389 N N . LEU A 1 180 ? -19.039 -3.261 24.957 1.00 89.56 180 LEU A N 1
ATOM 1390 C CA . LEU A 1 180 ? -19.063 -2.934 26.385 1.00 89.56 180 LEU A CA 1
ATOM 1391 C C . LEU A 1 180 ? -17.665 -2.616 26.919 1.00 89.56 180 LEU A C 1
ATOM 1393 O O . LEU A 1 180 ? -17.497 -1.624 27.626 1.00 89.56 180 LEU A O 1
ATOM 1397 N N . LYS A 1 181 ? -16.651 -3.402 26.533 1.00 90.62 181 LYS A N 1
ATOM 1398 C CA . LYS A 1 181 ? -15.277 -3.149 26.967 1.00 90.62 181 LYS A CA 1
ATOM 1399 C C . LYS A 1 181 ? -14.714 -1.865 26.368 1.00 90.62 181 LYS A C 1
ATOM 1401 O O . LYS A 1 181 ? -14.097 -1.089 27.087 1.00 90.62 181 LYS A O 1
ATOM 1406 N N . ILE A 1 182 ? -14.978 -1.610 25.085 1.00 90.75 182 ILE A N 1
ATOM 1407 C CA . ILE A 1 182 ? -14.614 -0.344 24.432 1.00 90.75 182 ILE A CA 1
ATOM 1408 C C . ILE A 1 182 ? -15.259 0.824 25.182 1.00 90.75 182 ILE A C 1
ATOM 1410 O O . ILE A 1 182 ? -14.568 1.762 25.560 1.00 90.75 182 ILE A O 1
ATOM 1414 N N . THR A 1 183 ? -16.561 0.731 25.459 1.00 89.38 183 THR A N 1
ATOM 1415 C CA . THR A 1 183 ? -17.332 1.756 26.178 1.00 89.38 183 THR A CA 1
ATOM 1416 C C . THR A 1 183 ? -16.739 2.048 27.556 1.00 89.38 183 THR A C 1
ATOM 1418 O O . THR A 1 183 ? -16.507 3.209 27.888 1.00 89.38 183 THR A O 1
ATOM 1421 N N . GLU A 1 184 ? -16.449 1.006 28.340 1.00 92.00 184 GLU A N 1
ATOM 1422 C CA . GLU A 1 184 ? -15.828 1.126 29.661 1.00 92.00 184 GLU A CA 1
ATOM 1423 C C . GLU A 1 184 ? -14.453 1.806 29.570 1.00 92.00 184 GLU A C 1
ATOM 1425 O O . GLU A 1 184 ? -14.191 2.782 30.275 1.00 92.00 184 GLU A O 1
ATOM 1430 N N . THR A 1 185 ? -13.581 1.324 28.679 1.00 91.25 185 THR A N 1
ATOM 1431 C CA . THR A 1 185 ? -12.222 1.853 28.516 1.00 91.25 185 THR A CA 1
ATOM 1432 C C . THR A 1 185 ? -12.235 3.301 28.028 1.00 91.25 185 THR A C 1
ATOM 1434 O O . THR A 1 185 ? -11.495 4.127 28.557 1.00 91.25 185 THR A O 1
ATOM 1437 N N . THR A 1 186 ? -13.105 3.650 27.077 1.00 88.75 186 THR A N 1
ATOM 1438 C CA . THR A 1 186 ? -13.267 5.035 26.621 1.00 88.75 186 THR A CA 1
ATOM 1439 C C . THR A 1 186 ? -13.824 5.925 27.730 1.00 88.75 186 THR A C 1
ATOM 1441 O O . THR A 1 186 ? -13.327 7.032 27.918 1.00 88.75 186 THR A O 1
ATOM 1444 N N . SER A 1 187 ? -14.801 5.448 28.510 1.00 89.56 187 SER A N 1
ATOM 1445 C CA . SER A 1 187 ? -15.354 6.211 29.634 1.00 89.56 187 SER A CA 1
ATOM 1446 C C . SER A 1 187 ? -14.288 6.544 30.678 1.00 89.56 187 SER A C 1
ATOM 1448 O O . SER A 1 187 ? -14.185 7.698 31.097 1.00 89.56 187 SER A O 1
ATOM 1450 N N . LYS A 1 188 ? -13.440 5.565 31.026 1.00 88.75 188 LYS A N 1
ATOM 1451 C CA . LYS A 1 188 ? -12.294 5.764 31.925 1.00 88.75 188 LYS A CA 1
ATOM 1452 C C . LYS A 1 188 ? -11.275 6.743 31.343 1.00 88.75 188 LYS A C 1
ATOM 1454 O O . LYS A 1 188 ? -10.879 7.675 32.031 1.00 88.75 188 LYS A O 1
ATOM 1459 N N . ALA A 1 189 ? -10.892 6.571 30.078 1.00 86.44 189 ALA A N 1
ATOM 1460 C CA . ALA A 1 189 ? -9.886 7.415 29.432 1.00 86.44 189 ALA A CA 1
ATOM 1461 C C . ALA A 1 189 ? -10.333 8.879 29.269 1.00 86.44 189 ALA A C 1
ATOM 1463 O O . ALA A 1 189 ? -9.510 9.786 29.336 1.00 86.44 189 ALA A O 1
ATOM 1464 N N . CYS A 1 190 ? -11.630 9.120 29.060 1.00 83.44 190 CYS A N 1
ATOM 1465 C CA . CYS A 1 190 ? -12.174 10.465 28.871 1.00 83.44 190 CYS A CA 1
ATOM 1466 C C . CYS A 1 190 ? -12.669 11.126 30.169 1.00 83.44 190 CYS A C 1
ATOM 1468 O O . CYS A 1 190 ? -13.037 12.299 30.132 1.00 83.44 190 CYS A O 1
ATOM 1470 N N . GLY A 1 191 ? -12.761 10.389 31.284 1.00 84.75 191 GLY A N 1
ATOM 1471 C CA . GLY A 1 191 ? -13.335 10.884 32.542 1.00 84.75 191 GLY A CA 1
ATOM 1472 C C . GLY A 1 191 ? -14.824 11.258 32.457 1.00 84.75 191 GLY A C 1
ATOM 1473 O O . GLY A 1 191 ? -15.328 11.987 33.306 1.00 84.75 191 GLY A O 1
ATOM 1474 N N . LYS A 1 192 ? -15.535 10.794 31.421 1.00 85.06 192 LYS A N 1
ATOM 1475 C CA . LYS A 1 192 ? -16.957 11.082 31.164 1.00 85.06 192 LYS A CA 1
ATOM 1476 C C . LYS A 1 192 ? -17.729 9.770 31.017 1.00 85.06 192 LYS A C 1
ATOM 1478 O O . LYS A 1 192 ? -17.182 8.820 30.453 1.00 85.06 192 LYS A O 1
ATOM 1483 N N . PRO A 1 193 ? -18.996 9.689 31.463 1.00 88.19 193 PRO A N 1
ATOM 1484 C CA . PRO A 1 193 ? -19.804 8.491 31.270 1.00 88.19 193 PRO A CA 1
ATOM 1485 C C . PRO A 1 193 ? -20.089 8.280 29.777 1.00 88.19 193 PRO A C 1
ATOM 1487 O O . PRO A 1 193 ? -20.793 9.073 29.152 1.00 88.19 193 PRO A O 1
ATOM 1490 N N . VAL A 1 194 ? -19.565 7.193 29.211 1.00 88.69 194 VAL A N 1
ATOM 1491 C CA . VAL A 1 194 ? -19.889 6.736 27.850 1.00 88.69 194 VAL A CA 1
ATOM 1492 C C . VAL A 1 194 ? -20.817 5.534 27.980 1.00 88.69 194 VAL A C 1
ATOM 1494 O O . VAL A 1 194 ? -20.577 4.652 28.801 1.00 88.69 194 VAL A O 1
ATOM 1497 N N . ARG A 1 195 ? -21.901 5.502 27.199 1.00 89.00 195 ARG A N 1
ATOM 1498 C CA . ARG A 1 195 ? -22.864 4.393 27.196 1.00 89.00 195 ARG A CA 1
ATOM 1499 C C . ARG A 1 195 ? -23.064 3.871 25.786 1.00 89.00 195 ARG A C 1
ATOM 1501 O O . ARG A 1 195 ? -23.282 4.651 24.862 1.00 89.00 195 ARG A O 1
ATOM 1508 N N . CYS A 1 196 ? -23.048 2.552 25.644 1.00 88.00 196 CYS A N 1
ATOM 1509 C CA . CYS A 1 196 ? -23.497 1.903 24.424 1.00 88.00 196 CYS A CA 1
ATOM 1510 C C . CYS A 1 196 ? -25.027 1.827 24.429 1.00 88.00 196 CYS A C 1
ATOM 1512 O O . CYS A 1 196 ? -25.624 1.379 25.408 1.00 88.00 196 CYS A O 1
ATOM 1514 N N . LYS A 1 197 ? -25.657 2.252 23.331 1.00 87.81 197 LYS A N 1
ATOM 1515 C CA . LYS A 1 197 ? -27.085 2.056 23.081 1.00 87.81 197 LYS A CA 1
ATOM 1516 C C . LYS A 1 197 ? -27.230 1.182 21.843 1.00 87.81 197 LYS A C 1
ATOM 1518 O O . LYS A 1 197 ? -26.957 1.645 20.738 1.00 87.81 197 LYS A O 1
ATOM 1523 N N . GLN A 1 198 ? -27.654 -0.065 22.032 1.00 85.06 198 GLN A N 1
ATOM 1524 C CA . GLN A 1 198 ? -28.051 -0.913 20.914 1.00 85.06 198 GLN A CA 1
ATOM 1525 C C . GLN A 1 198 ? -29.327 -0.333 20.300 1.00 85.06 198 GLN A C 1
ATOM 1527 O O . GLN A 1 198 ? -30.252 0.062 21.014 1.00 85.06 198 GLN A O 1
ATOM 1532 N N . VAL A 1 199 ? -29.351 -0.226 18.977 1.00 88.06 199 VAL A N 1
ATOM 1533 C CA . VAL A 1 199 ? -30.486 0.312 18.228 1.00 88.06 199 VAL A CA 1
ATOM 1534 C C . VAL A 1 199 ? -30.956 -0.719 17.204 1.00 88.06 199 VAL A C 1
ATOM 1536 O O . VAL A 1 199 ? -30.123 -1.463 16.681 1.00 88.06 199 VAL A O 1
ATOM 1539 N N . PRO A 1 200 ? -32.264 -0.771 16.896 1.00 89.81 200 PRO A N 1
ATOM 1540 C CA . PRO A 1 200 ? -32.775 -1.610 15.821 1.00 89.81 200 PRO A CA 1
ATOM 1541 C C . PRO A 1 200 ? -32.103 -1.312 14.475 1.00 89.81 200 PRO A C 1
ATOM 1543 O O . PRO A 1 200 ? -31.674 -0.184 14.206 1.00 89.81 200 PRO A O 1
ATOM 1546 N N . LYS A 1 201 ? -32.032 -2.329 13.610 1.00 85.94 201 LYS A N 1
ATOM 1547 C CA . LYS A 1 201 ? -31.338 -2.266 12.314 1.00 85.94 201 LYS A CA 1
ATOM 1548 C C . LYS A 1 201 ? -31.856 -1.133 11.422 1.00 85.94 201 LYS A C 1
ATOM 1550 O O . LYS A 1 201 ? -31.061 -0.441 10.793 1.00 85.94 201 LYS A O 1
ATOM 1555 N N . ASP A 1 202 ? -33.168 -0.914 11.384 1.00 88.81 202 ASP A N 1
ATOM 1556 C CA . ASP A 1 202 ? -33.813 0.141 10.594 1.00 88.81 202 ASP A CA 1
ATOM 1557 C C . ASP A 1 202 ? -33.470 1.549 11.110 1.00 88.81 202 ASP A C 1
ATOM 1559 O O . ASP A 1 202 ? -33.265 2.473 10.319 1.00 88.81 202 ASP A O 1
ATOM 1563 N N . VAL A 1 203 ? -33.341 1.704 12.431 1.00 90.12 203 VAL A N 1
ATOM 1564 C CA . VAL A 1 203 ? -32.910 2.953 13.067 1.00 90.12 203 VAL A CA 1
ATOM 1565 C C . VAL A 1 203 ? -31.445 3.225 12.741 1.00 90.12 203 VAL A C 1
ATOM 1567 O O . VAL A 1 203 ? -31.110 4.331 12.323 1.00 90.12 203 VAL A O 1
ATOM 1570 N N . PHE A 1 204 ? -30.576 2.217 12.859 1.00 86.69 204 PHE A N 1
ATOM 1571 C CA . PHE A 1 204 ? -29.159 2.350 12.514 1.00 86.69 204 PHE A CA 1
ATOM 1572 C C . PHE A 1 204 ? -28.954 2.684 11.031 1.00 86.69 204 PHE A C 1
ATOM 1574 O O . PHE A 1 204 ? -28.175 3.569 10.690 1.00 86.69 204 PHE A O 1
ATOM 1581 N N . CYS A 1 205 ? -29.721 2.038 10.151 1.00 86.19 205 CYS A N 1
ATOM 1582 C CA . CYS A 1 205 ? -29.711 2.255 8.706 1.00 86.19 205 CYS A CA 1
ATOM 1583 C C . CYS A 1 205 ? -29.936 3.736 8.335 1.00 86.19 205 CYS A C 1
ATOM 1585 O O . CYS A 1 205 ? -29.228 4.285 7.488 1.00 86.19 205 CYS A O 1
ATOM 1587 N N . LYS A 1 206 ? -30.855 4.420 9.032 1.00 89.25 206 LYS A N 1
ATOM 1588 C CA . LYS A 1 206 ? -31.143 5.855 8.838 1.00 89.25 206 LYS A CA 1
ATOM 1589 C C . LYS A 1 206 ? -29.987 6.774 9.261 1.00 89.25 206 LYS A C 1
ATOM 1591 O O . LYS A 1 206 ? -29.880 7.873 8.726 1.00 89.25 206 LYS A O 1
ATOM 1596 N N . LEU A 1 207 ? -29.127 6.334 10.183 1.00 87.25 207 LEU A N 1
ATOM 1597 C CA . LEU A 1 207 ? -27.964 7.096 10.664 1.00 87.25 207 LEU A CA 1
ATOM 1598 C C . LEU A 1 207 ? -26.743 6.980 9.738 1.00 87.25 207 LEU A C 1
ATOM 1600 O O . LEU A 1 207 ? -25.804 7.767 9.857 1.00 87.25 207 LEU A O 1
ATOM 1604 N N . LEU A 1 208 ? -26.732 6.004 8.827 1.00 85.62 208 LEU A N 1
ATOM 1605 C CA . LEU A 1 208 ? -25.612 5.771 7.920 1.00 85.62 208 LEU A CA 1
ATOM 1606 C C . LEU A 1 208 ? -25.667 6.695 6.686 1.00 85.62 208 LEU A C 1
ATOM 1608 O O . LEU A 1 208 ? -26.753 6.927 6.131 1.00 85.62 208 LEU A O 1
ATOM 1612 N N . PRO A 1 209 ? -24.503 7.167 6.188 1.00 85.56 209 PRO A N 1
ATOM 1613 C CA . PRO A 1 209 ? -24.419 7.935 4.948 1.00 85.56 209 PRO A CA 1
ATOM 1614 C C . PRO A 1 209 ? -25.038 7.179 3.768 1.00 85.56 209 PRO A C 1
ATOM 1616 O O . PRO A 1 209 ? -24.771 5.993 3.575 1.00 85.56 209 PRO A O 1
ATOM 1619 N N . GLY A 1 210 ? -25.830 7.874 2.947 1.00 83.62 210 GLY A N 1
ATOM 1620 C CA . GLY A 1 210 ? -26.586 7.247 1.856 1.00 83.62 210 GLY A CA 1
ATOM 1621 C C . GLY A 1 210 ? -25.722 6.515 0.823 1.00 83.62 210 GLY A C 1
ATOM 1622 O O . GLY A 1 210 ? -26.140 5.487 0.310 1.00 83.62 210 GLY A O 1
ATOM 1623 N N . THR A 1 211 ? -24.498 6.984 0.565 1.00 78.81 211 THR A N 1
ATOM 1624 C CA . THR A 1 211 ? -23.637 6.470 -0.514 1.00 78.81 211 THR A CA 1
ATOM 1625 C C . THR A 1 211 ? -23.115 5.044 -0.286 1.00 78.81 211 THR A C 1
ATOM 1627 O O . THR A 1 211 ? -22.684 4.426 -1.245 1.00 78.81 211 THR A O 1
ATOM 1630 N N . ASN A 1 212 ? -23.158 4.500 0.940 1.00 76.94 212 ASN A N 1
ATOM 1631 C CA . ASN A 1 212 ? -22.669 3.141 1.262 1.00 76.94 212 ASN A CA 1
ATOM 1632 C C . ASN A 1 212 ? -23.495 2.447 2.363 1.00 76.94 212 ASN A C 1
ATOM 1634 O O . ASN A 1 212 ? -22.987 1.586 3.087 1.00 76.94 212 ASN A O 1
ATOM 1638 N N . ARG A 1 213 ? -24.756 2.856 2.536 1.00 86.31 213 ARG A N 1
ATOM 1639 C CA . ARG A 1 213 ? -25.606 2.439 3.658 1.00 86.31 213 ARG A CA 1
ATOM 1640 C C . ARG A 1 213 ? -25.739 0.923 3.767 1.00 86.31 213 ARG A C 1
ATOM 1642 O O . ARG A 1 213 ? -25.461 0.375 4.829 1.00 86.31 213 ARG A O 1
ATOM 1649 N N . ASP A 1 214 ? -26.102 0.259 2.675 1.00 85.00 214 ASP A N 1
ATOM 1650 C CA . ASP A 1 214 ? -26.364 -1.184 2.676 1.00 85.00 214 ASP A CA 1
ATOM 1651 C C . ASP A 1 214 ? -25.087 -1.993 2.916 1.00 85.00 214 ASP A C 1
ATOM 1653 O O . ASP A 1 214 ? -25.087 -2.945 3.695 1.00 85.00 214 ASP A O 1
ATOM 1657 N N . THR A 1 215 ? -23.967 -1.564 2.330 1.00 83.56 215 THR A N 1
ATOM 1658 C CA . THR A 1 215 ? -22.652 -2.179 2.546 1.00 83.56 215 THR A CA 1
ATOM 1659 C C . THR A 1 215 ? -22.233 -2.104 4.011 1.00 83.56 215 THR A C 1
ATOM 1661 O O . THR A 1 215 ? -21.834 -3.111 4.593 1.00 83.56 215 THR A O 1
ATOM 1664 N N . LEU A 1 216 ? -22.352 -0.925 4.631 1.00 85.38 216 LEU A N 1
ATOM 1665 C CA . LEU A 1 216 ? -22.023 -0.743 6.045 1.00 85.38 216 LEU A CA 1
ATOM 1666 C C . LEU A 1 216 ? -22.959 -1.557 6.937 1.00 85.38 216 LEU A C 1
ATOM 1668 O O . LEU A 1 216 ? -22.499 -2.222 7.860 1.00 85.38 216 LEU A O 1
ATOM 1672 N N . LEU A 1 217 ? -24.259 -1.554 6.644 1.00 87.38 217 LEU A N 1
ATOM 1673 C CA . LEU A 1 217 ? -25.245 -2.310 7.407 1.00 87.38 217 LEU A CA 1
ATOM 1674 C C . LEU A 1 217 ? -24.964 -3.819 7.367 1.00 87.38 217 LEU A C 1
ATOM 1676 O O . LEU A 1 217 ? -24.969 -4.473 8.408 1.00 87.38 217 LEU A O 1
ATOM 1680 N N . ASN A 1 218 ? -24.660 -4.357 6.184 1.00 86.19 218 ASN A N 1
ATOM 1681 C CA . ASN A 1 218 ? -24.303 -5.764 6.010 1.00 86.19 218 ASN A CA 1
ATOM 1682 C C . ASN A 1 218 ? -22.978 -6.110 6.697 1.00 86.19 218 ASN A C 1
ATOM 1684 O O . ASN A 1 218 ? -22.872 -7.180 7.288 1.00 86.19 218 ASN A O 1
ATOM 1688 N N . MET A 1 219 ? -22.002 -5.199 6.689 1.00 85.00 219 MET A N 1
ATOM 1689 C CA . MET A 1 219 ? -20.749 -5.362 7.428 1.00 85.00 219 MET A CA 1
ATOM 1690 C C . MET A 1 219 ? -20.997 -5.498 8.940 1.00 85.00 219 MET A C 1
ATOM 1692 O O . MET A 1 219 ? -20.452 -6.403 9.565 1.00 85.00 219 MET A O 1
ATOM 1696 N N . PHE A 1 220 ? -21.847 -4.653 9.536 1.00 86.31 220 PHE A N 1
ATOM 1697 C CA . PHE A 1 220 ? -22.177 -4.770 10.963 1.00 86.31 220 PHE A CA 1
ATOM 1698 C C . PHE A 1 220 ? -22.944 -6.059 11.286 1.00 86.31 220 PHE A C 1
ATOM 1700 O O . PHE A 1 220 ? -22.617 -6.711 12.274 1.00 86.31 220 PHE A O 1
ATOM 1707 N N . CYS A 1 221 ? -23.897 -6.472 10.439 1.00 85.12 221 CYS A N 1
ATOM 1708 C CA . CYS A 1 221 ? -24.564 -7.771 10.593 1.00 85.12 221 CYS A CA 1
ATOM 1709 C C . CYS A 1 221 ? -23.571 -8.940 10.489 1.00 85.12 221 CYS A C 1
ATOM 1711 O O . CYS A 1 221 ? -23.656 -9.892 11.260 1.00 85.12 221 CYS A O 1
ATOM 1713 N N . TYR A 1 222 ? -22.604 -8.859 9.570 1.00 84.69 222 TYR A N 1
ATOM 1714 C CA . TYR A 1 222 ? -21.543 -9.855 9.449 1.00 84.69 222 TYR A CA 1
ATOM 1715 C C . TYR A 1 222 ? -20.679 -9.912 10.714 1.00 84.69 222 TYR A C 1
ATOM 1717 O O . TYR A 1 222 ? -20.382 -10.998 11.193 1.00 84.69 222 TYR A O 1
ATOM 1725 N N . PHE A 1 223 ? -20.311 -8.771 11.303 1.00 86.12 223 PHE A N 1
ATOM 1726 C CA . PHE A 1 223 ? -19.536 -8.755 12.547 1.00 86.12 223 PHE A CA 1
ATOM 1727 C C . PHE A 1 223 ? -20.293 -9.343 13.736 1.00 86.12 223 PHE A C 1
ATOM 1729 O O . PHE A 1 223 ? -19.672 -9.984 14.578 1.00 86.12 223 PHE A O 1
ATOM 1736 N N . GLU A 1 224 ? -21.606 -9.135 13.810 1.00 83.38 224 GLU A N 1
ATOM 1737 C CA . GLU A 1 224 ? -22.448 -9.721 14.856 1.00 83.38 224 GLU A CA 1
ATOM 1738 C C . GLU A 1 224 ? -22.547 -11.244 14.716 1.00 83.38 224 GLU A C 1
ATOM 1740 O O . GLU A 1 224 ? -22.464 -11.958 15.711 1.00 83.38 224 GLU A O 1
ATOM 1745 N N . TYR A 1 225 ? -22.678 -11.737 13.483 1.00 83.44 225 TYR A N 1
ATOM 1746 C CA . TYR A 1 225 ? -22.883 -13.158 13.218 1.00 83.44 225 TYR A CA 1
ATOM 1747 C C . TYR A 1 225 ? -21.577 -13.962 13.167 1.00 83.44 225 TYR A C 1
ATOM 1749 O O . TYR A 1 225 ? -21.454 -15.011 13.795 1.00 83.44 225 TYR A O 1
ATOM 1757 N N . CYS A 1 226 ? -20.588 -13.461 12.432 1.00 81.50 226 CYS A N 1
ATOM 1758 C CA . CYS A 1 226 ? -19.332 -14.152 12.171 1.00 81.50 226 CYS A CA 1
ATOM 1759 C C . CYS A 1 226 ? -18.174 -13.628 13.024 1.00 81.50 226 CYS A C 1
ATOM 1761 O O . CYS A 1 226 ? -17.164 -14.303 13.120 1.00 81.50 226 CYS A O 1
ATOM 1763 N N . GLY A 1 227 ? -18.250 -12.433 13.612 1.00 82.94 227 GLY A N 1
ATOM 1764 C CA . GLY A 1 227 ? -17.072 -11.750 14.157 1.00 82.94 227 GLY A CA 1
ATOM 1765 C C . GLY A 1 227 ? -16.252 -11.020 13.084 1.00 82.94 227 GLY A C 1
ATOM 1766 O O . GLY A 1 227 ? -16.437 -11.200 11.880 1.00 82.94 227 GLY A O 1
ATOM 1767 N N . TYR A 1 228 ? -15.334 -10.148 13.515 1.00 83.12 228 TYR A N 1
ATOM 1768 C CA . TYR A 1 228 ? -14.634 -9.209 12.623 1.00 83.12 228 TYR A CA 1
ATOM 1769 C C . TYR A 1 228 ? -13.789 -9.887 11.528 1.00 83.12 228 TYR A C 1
ATOM 1771 O O . TYR A 1 228 ? -13.753 -9.417 10.394 1.00 83.12 228 TYR A O 1
ATOM 1779 N N . TYR A 1 229 ? -13.138 -11.005 11.854 1.00 81.81 229 TYR A N 1
ATOM 1780 C CA . TYR A 1 229 ? -12.314 -11.811 10.945 1.00 81.81 229 TYR A CA 1
ATOM 1781 C C . TYR A 1 229 ? -12.963 -13.159 10.579 1.00 81.81 229 TYR A C 1
ATOM 1783 O O . TYR A 1 229 ? -12.273 -14.058 10.110 1.00 81.81 229 TYR A O 1
ATOM 1791 N N . GLY A 1 230 ? -14.274 -13.320 10.786 1.00 85.56 230 GLY A N 1
ATOM 1792 C CA . GLY A 1 230 ? -14.944 -14.622 10.676 1.00 85.56 230 GLY A CA 1
ATOM 1793 C C . GLY A 1 230 ? -14.930 -15.408 11.991 1.00 85.56 230 GLY A C 1
ATOM 1794 O O . GLY A 1 230 ? -14.423 -14.912 13.001 1.00 85.56 230 GLY A O 1
ATOM 1795 N N . TYR A 1 231 ? -15.517 -16.610 11.995 1.00 86.25 231 TYR A N 1
ATOM 1796 C CA . TYR A 1 231 ? -15.853 -17.341 13.231 1.00 86.25 231 TYR A CA 1
ATOM 1797 C C . TYR A 1 231 ? -14.657 -17.559 14.170 1.00 86.25 231 TYR A C 1
ATOM 1799 O O . TYR A 1 231 ? -14.802 -17.498 15.390 1.00 86.25 231 TYR A O 1
ATOM 1807 N N . ASP A 1 232 ? -13.454 -17.686 13.609 1.00 87.19 232 ASP A N 1
ATOM 1808 C CA . ASP A 1 232 ? -12.213 -17.898 14.359 1.00 87.19 232 ASP A CA 1
ATOM 1809 C C . ASP A 1 232 ? -11.513 -16.593 14.774 1.00 87.19 232 ASP A C 1
ATOM 1811 O O . ASP A 1 232 ? -10.340 -16.597 15.147 1.00 87.19 232 ASP A O 1
ATOM 1815 N N . SER A 1 233 ? -12.221 -15.455 14.752 1.00 85.38 233 SER A N 1
ATOM 1816 C CA . SER A 1 233 ? -11.667 -14.120 15.031 1.00 85.38 233 SER A CA 1
ATOM 1817 C C . SER A 1 233 ? -10.785 -14.075 16.274 1.00 85.38 233 SER A C 1
ATOM 1819 O O . SER A 1 233 ? -9.706 -13.488 16.240 1.00 85.38 233 SER A O 1
ATOM 1821 N N . LYS A 1 234 ? -11.223 -14.697 17.376 1.00 87.69 234 LYS A N 1
ATOM 1822 C CA . LYS A 1 234 ? -10.449 -14.720 18.622 1.00 87.69 234 LYS A CA 1
ATOM 1823 C C . LYS A 1 234 ? -9.128 -15.472 18.444 1.00 87.69 234 LYS A C 1
ATOM 1825 O O . LYS A 1 234 ? -8.084 -14.950 18.812 1.00 87.69 234 LYS A O 1
ATOM 1830 N N . GLN A 1 235 ? -9.173 -16.666 17.858 1.00 88.88 235 GLN A N 1
ATOM 1831 C CA . GLN A 1 235 ? -7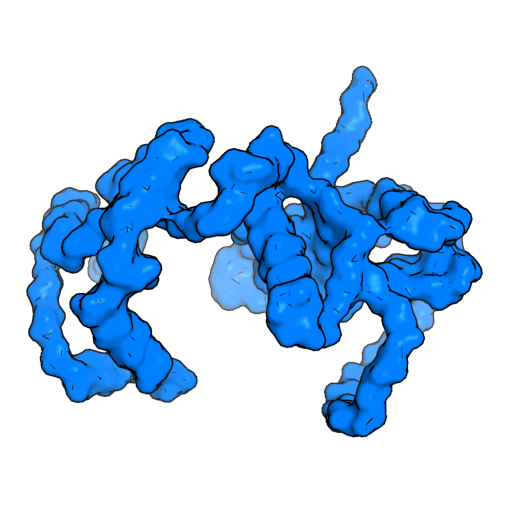.998 -17.518 17.666 1.00 88.88 235 GLN A CA 1
ATOM 1832 C C . GLN A 1 235 ? -6.989 -16.857 16.723 1.00 88.88 235 GLN A C 1
ATOM 1834 O O . GLN A 1 235 ? -5.796 -16.825 17.017 1.00 88.88 235 GLN A O 1
ATOM 1839 N N . LEU A 1 236 ? -7.476 -16.264 15.629 1.00 83.94 236 LEU A N 1
ATOM 1840 C CA . LEU A 1 236 ? -6.638 -15.567 14.658 1.00 83.94 236 LEU A CA 1
ATOM 1841 C C . LEU A 1 236 ? -5.955 -14.332 15.263 1.00 83.94 236 LEU A C 1
ATOM 1843 O O . LEU A 1 236 ? -4.784 -14.079 14.983 1.00 83.94 236 LEU A O 1
ATOM 1847 N N . VAL A 1 237 ? -6.662 -13.573 16.108 1.00 85.25 237 VAL A N 1
ATOM 1848 C CA . VAL A 1 237 ? -6.110 -12.399 16.802 1.00 85.25 237 VAL A CA 1
ATOM 1849 C C . VAL A 1 237 ? -5.108 -12.803 17.886 1.00 85.25 237 VAL A C 1
ATOM 1851 O O . VAL A 1 237 ? -4.027 -12.217 17.950 1.00 85.25 237 VAL A O 1
ATOM 1854 N N . ASP A 1 238 ? -5.419 -13.823 18.691 1.00 88.25 238 ASP A N 1
ATOM 1855 C CA . ASP A 1 238 ? -4.515 -14.338 19.727 1.00 88.25 238 ASP A CA 1
ATOM 1856 C C . ASP A 1 238 ? -3.217 -14.873 19.097 1.00 88.25 238 ASP A C 1
ATOM 1858 O O . ASP A 1 238 ? -2.113 -14.552 19.544 1.00 88.25 238 ASP A O 1
ATOM 1862 N N . TRP A 1 239 ? -3.333 -15.626 18.000 1.00 83.69 239 TRP A N 1
ATOM 1863 C CA . TRP A 1 239 ? -2.185 -16.116 17.241 1.00 83.69 239 TRP A CA 1
ATOM 1864 C C . TRP A 1 239 ? -1.381 -14.969 16.607 1.00 83.69 239 TRP A C 1
ATOM 1866 O O . TRP A 1 239 ? -0.156 -14.931 16.723 1.00 83.69 239 TRP A O 1
ATOM 1876 N N . ALA A 1 240 ? -2.041 -13.979 15.999 1.00 79.56 240 ALA A N 1
ATOM 1877 C CA . ALA A 1 240 ? -1.356 -12.819 15.428 1.00 79.56 240 ALA A CA 1
ATOM 1878 C C . ALA A 1 240 ? -0.589 -12.008 16.491 1.00 79.56 240 ALA A C 1
ATOM 1880 O O . ALA A 1 240 ? 0.487 -11.474 16.202 1.00 79.56 240 ALA A O 1
ATOM 1881 N N . ALA A 1 241 ? -1.104 -11.938 17.724 1.00 83.25 241 ALA A N 1
ATOM 1882 C CA . ALA A 1 241 ? -0.443 -11.266 18.838 1.00 83.25 241 ALA A CA 1
ATOM 1883 C C . ALA A 1 241 ? 0.853 -11.974 19.273 1.00 83.25 241 ALA A C 1
ATOM 1885 O O . ALA A 1 241 ? 1.844 -11.290 19.530 1.00 83.25 241 ALA A O 1
ATOM 1886 N N . THR A 1 242 ? 0.896 -13.313 19.296 1.00 81.69 242 THR A N 1
ATOM 1887 C CA . THR A 1 242 ? 2.117 -14.069 19.661 1.00 81.69 242 THR A CA 1
ATOM 1888 C C . THR A 1 242 ? 3.212 -13.990 18.597 1.00 81.69 242 THR A C 1
ATOM 1890 O O . THR A 1 242 ? 4.393 -14.094 18.917 1.00 81.69 242 THR A O 1
ATOM 1893 N N . HIS A 1 243 ? 2.833 -13.733 17.344 1.00 74.31 243 HIS A N 1
ATOM 1894 C CA . HIS A 1 243 ? 3.756 -13.598 16.211 1.00 74.31 243 HIS A CA 1
ATOM 1895 C C . HIS A 1 243 ? 4.083 -12.128 15.890 1.00 74.31 243 HIS A C 1
ATOM 1897 O O . HIS A 1 243 ? 4.796 -11.815 14.926 1.00 74.31 243 HIS A O 1
ATOM 1903 N N . ALA A 1 244 ? 3.578 -11.186 16.692 1.00 71.56 244 ALA A N 1
ATOM 1904 C CA . ALA A 1 244 ? 3.934 -9.785 16.571 1.00 71.56 244 ALA A CA 1
ATOM 1905 C C . ALA A 1 244 ? 5.381 -9.566 17.033 1.00 71.56 244 ALA A C 1
ATOM 1907 O O . ALA A 1 244 ? 5.778 -9.916 18.141 1.00 71.56 244 ALA A O 1
ATOM 1908 N N . ARG A 1 245 ? 6.193 -8.937 16.179 1.00 65.12 245 ARG A N 1
ATOM 1909 C CA . ARG A 1 245 ? 7.542 -8.514 16.566 1.00 65.12 245 ARG A CA 1
ATOM 1910 C C . ARG A 1 245 ? 7.446 -7.233 17.394 1.00 65.12 245 ARG A C 1
ATOM 1912 O O . ARG A 1 245 ? 7.056 -6.196 16.860 1.00 65.12 245 ARG A O 1
ATOM 1919 N N . GLY A 1 246 ? 7.852 -7.311 18.659 1.00 72.12 246 GLY A N 1
ATOM 1920 C CA . GLY A 1 246 ? 7.831 -6.192 19.603 1.00 72.12 246 GLY A CA 1
ATOM 1921 C C . GLY A 1 246 ? 6.550 -6.121 20.438 1.00 72.12 246 GLY A C 1
ATOM 1922 O O . GLY A 1 246 ? 5.646 -6.939 20.300 1.00 72.12 246 GLY A O 1
ATOM 1923 N N . LYS A 1 247 ? 6.482 -5.135 21.339 1.00 80.25 247 LYS A N 1
ATOM 1924 C CA . LYS A 1 247 ? 5.343 -4.969 22.248 1.00 80.25 247 LYS A CA 1
ATOM 1925 C C . LYS A 1 247 ? 4.119 -4.457 21.486 1.00 80.25 247 LYS A C 1
ATOM 1927 O O . LYS A 1 247 ? 4.153 -3.368 20.916 1.00 80.25 247 LYS A O 1
ATOM 1932 N N . VAL A 1 248 ? 3.033 -5.221 21.523 1.00 83.44 248 VAL A N 1
ATOM 1933 C CA . VAL A 1 248 ? 1.720 -4.792 21.028 1.00 83.44 248 VAL A CA 1
ATOM 1934 C C . VAL A 1 248 ? 1.043 -3.879 22.051 1.00 83.44 248 VAL A C 1
ATOM 1936 O O . VAL A 1 248 ? 1.103 -4.133 23.255 1.00 83.44 248 VAL A O 1
ATOM 1939 N N . SER A 1 249 ? 0.430 -2.792 21.582 1.00 84.81 249 SER A N 1
ATOM 1940 C CA . SER A 1 249 ? -0.277 -1.840 22.444 1.00 84.81 249 SER A CA 1
ATOM 1941 C C . SER A 1 249 ? -1.749 -2.212 22.578 1.00 84.81 249 SER A C 1
ATOM 1943 O O . SER A 1 249 ? -2.407 -2.508 21.582 1.00 84.81 249 SER A O 1
ATOM 1945 N N . SER A 1 250 ? -2.267 -2.178 23.805 1.00 89.31 250 SER A N 1
ATOM 1946 C CA . SER A 1 250 ? -3.703 -2.321 24.055 1.00 89.31 250 SER A CA 1
ATOM 1947 C C . SER A 1 250 ? -4.458 -1.042 23.685 1.00 89.31 250 SER A C 1
ATOM 1949 O O . SER A 1 250 ? -3.870 0.038 23.606 1.00 89.31 250 SER A O 1
ATOM 1951 N N . PHE A 1 251 ? -5.781 -1.141 23.525 1.00 88.12 251 PHE A N 1
ATOM 1952 C CA . PHE A 1 251 ? -6.633 0.027 2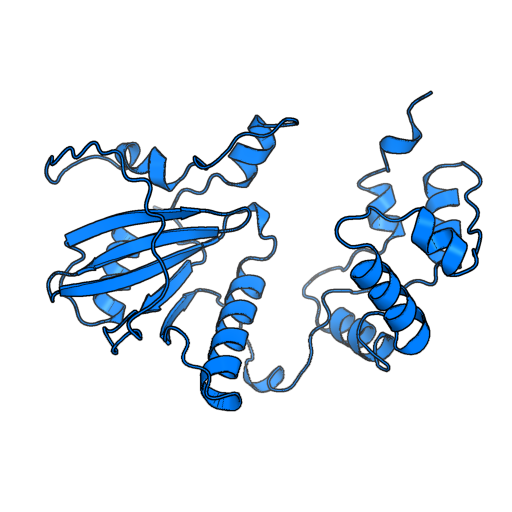3.271 1.00 88.12 251 PHE A CA 1
ATOM 1953 C C . PHE A 1 251 ? -6.482 1.116 24.346 1.00 88.12 251 PHE A C 1
ATOM 1955 O O . PHE A 1 251 ? -6.410 2.300 24.029 1.00 88.12 251 PHE A O 1
ATOM 1962 N N . GLU A 1 252 ? -6.360 0.720 25.612 1.00 87.44 252 GLU A N 1
ATOM 1963 C CA . GLU A 1 252 ? -6.133 1.644 26.725 1.00 87.44 252 GLU A CA 1
ATOM 1964 C C . GLU A 1 252 ? -4.798 2.389 26.599 1.00 87.44 252 GLU A C 1
ATOM 1966 O O . GLU A 1 252 ? -4.760 3.611 26.719 1.00 87.44 252 GLU A O 1
ATOM 1971 N N . GLN A 1 253 ? -3.715 1.675 26.280 1.00 87.25 253 GLN A N 1
ATOM 1972 C CA . GLN A 1 253 ? -2.400 2.285 26.063 1.00 87.25 253 GLN A CA 1
ATOM 1973 C C . GLN A 1 253 ? -2.413 3.241 24.864 1.00 87.25 253 GLN A C 1
ATOM 1975 O O . GLN A 1 253 ? -1.785 4.298 24.910 1.00 87.25 253 GLN A O 1
ATOM 1980 N N . SER A 1 254 ? -3.145 2.897 23.800 1.00 85.12 254 SER A N 1
ATOM 1981 C CA . SER A 1 254 ? -3.340 3.786 22.653 1.00 85.12 254 SER A CA 1
ATOM 1982 C C . SER A 1 254 ? -4.056 5.077 23.050 1.00 85.12 254 SER A C 1
ATOM 1984 O O . SER A 1 254 ? -3.590 6.151 22.683 1.00 85.12 254 SER A O 1
ATOM 1986 N N . LEU A 1 255 ? -5.130 4.995 23.843 1.00 86.31 255 LEU A N 1
ATOM 1987 C CA . LEU A 1 255 ? -5.863 6.174 24.319 1.00 86.31 255 LEU A CA 1
ATOM 1988 C C . LEU A 1 255 ? -5.046 7.044 25.284 1.00 86.31 255 LEU A C 1
ATOM 1990 O O . LEU A 1 255 ? -5.192 8.262 25.268 1.00 86.31 255 LEU A O 1
ATOM 1994 N N . GLN A 1 256 ? -4.184 6.445 26.110 1.00 83.88 256 GLN A N 1
ATOM 1995 C CA . GLN A 1 256 ? -3.266 7.192 26.981 1.00 83.88 256 GLN A CA 1
ATOM 1996 C C . GLN A 1 256 ? -2.208 7.952 26.174 1.00 83.88 256 GLN A C 1
ATOM 1998 O O . GLN A 1 256 ? -1.846 9.073 26.525 1.00 83.88 256 GLN A O 1
ATOM 2003 N N . ARG A 1 257 ? -1.712 7.346 25.089 1.00 83.31 257 ARG A N 1
ATOM 2004 C CA . ARG A 1 257 ? -0.706 7.952 24.211 1.00 83.31 257 ARG A CA 1
ATOM 2005 C C . ARG A 1 257 ? -1.291 9.061 23.339 1.00 83.31 257 ARG A C 1
ATOM 2007 O O . ARG A 1 257 ? -0.645 10.087 23.151 1.00 83.31 257 ARG A O 1
ATOM 2014 N N . GLU A 1 258 ? -2.486 8.842 22.802 1.00 81.88 258 GLU A N 1
ATOM 2015 C CA . GLU A 1 258 ? -3.197 9.786 21.939 1.00 81.88 258 GLU A CA 1
ATOM 2016 C C . GLU A 1 258 ? -4.646 9.953 22.421 1.00 81.88 258 GLU A C 1
ATOM 2018 O O . GLU A 1 258 ? -5.561 9.286 21.924 1.00 81.88 258 GLU A O 1
ATOM 2023 N N . PRO A 1 259 ? -4.881 10.848 23.398 1.00 76.88 259 PRO A N 1
ATOM 2024 C CA . PRO A 1 259 ? -6.221 11.114 23.901 1.00 76.88 259 PRO A CA 1
ATOM 2025 C C . PRO A 1 259 ? -7.140 11.647 22.796 1.00 76.88 259 PRO A C 1
ATOM 2027 O O . PRO A 1 259 ? -6.753 12.492 21.985 1.00 76.88 259 PRO A O 1
ATOM 2030 N N . LEU A 1 260 ? -8.393 11.188 22.778 1.00 74.75 260 LEU A N 1
ATOM 2031 C CA . LEU A 1 260 ? -9.379 11.585 21.771 1.00 74.75 260 LEU A CA 1
ATOM 2032 C C . LEU A 1 260 ? -9.747 13.074 21.912 1.00 74.75 260 LEU A C 1
ATOM 2034 O O . LEU A 1 260 ? -10.599 13.456 22.714 1.00 74.75 260 LEU A O 1
ATOM 2038 N N . SER A 1 261 ? -9.139 13.916 21.077 1.00 65.56 261 SER A N 1
ATOM 2039 C CA . SER A 1 261 ? -9.295 15.380 21.091 1.00 65.56 261 SER A CA 1
ATOM 2040 C C . SER A 1 261 ? -10.721 15.875 20.813 1.00 65.56 261 SER A C 1
ATOM 2042 O O . SER A 1 261 ? -11.093 16.973 21.228 1.00 65.56 261 SER A O 1
ATOM 2044 N N . VAL A 1 262 ? -11.547 15.058 20.152 1.00 57.94 262 VAL A N 1
ATOM 2045 C CA . VAL A 1 262 ? -12.935 15.379 19.770 1.00 57.94 262 VAL A CA 1
ATOM 2046 C C . VAL A 1 262 ? -13.870 15.616 20.962 1.00 57.94 262 VAL A C 1
ATOM 2048 O O . VAL A 1 262 ? -14.900 16.260 20.794 1.00 57.94 262 VAL A O 1
ATOM 2051 N N . TRP A 1 263 ? -13.506 15.168 22.167 1.00 54.25 263 TRP A N 1
ATOM 2052 C CA . TRP A 1 263 ? -14.351 15.262 23.368 1.00 54.25 263 TRP A CA 1
ATOM 2053 C C . TRP A 1 263 ? -13.998 16.428 24.303 1.00 54.25 263 TRP A C 1
ATOM 2055 O O . TRP A 1 263 ? -14.657 16.609 25.334 1.00 54.25 263 TRP A O 1
ATOM 2065 N N . ASN A 1 264 ? -12.982 17.216 23.929 1.00 52.88 264 ASN A N 1
ATOM 2066 C CA . ASN A 1 264 ? -12.532 18.422 24.634 1.00 52.88 264 ASN A CA 1
ATOM 2067 C C . ASN A 1 264 ? -13.122 19.719 24.055 1.00 52.88 264 ASN A C 1
ATOM 2069 O O . ASN A 1 264 ? -12.786 20.803 24.530 1.00 52.88 264 ASN A O 1
ATOM 2073 N N . ARG A 1 265 ? -13.999 19.639 23.044 1.00 47.22 265 ARG A N 1
ATOM 2074 C CA . ARG A 1 265 ? -14.790 20.802 22.626 1.00 47.22 265 ARG A CA 1
ATOM 2075 C C . ARG A 1 265 ? -15.843 21.065 23.706 1.00 47.22 265 ARG A C 1
ATOM 2077 O O . ARG A 1 265 ? -16.664 20.187 23.968 1.00 47.22 265 ARG A O 1
ATOM 2084 N N . LYS A 1 266 ? -15.707 22.209 24.383 1.00 41.72 266 LYS A N 1
ATOM 2085 C CA . LYS A 1 266 ? -16.722 22.761 25.289 1.00 41.72 266 LYS A CA 1
ATOM 2086 C C . LYS A 1 266 ? -18.008 23.046 24.527 1.00 41.72 266 LYS A C 1
ATOM 2088 O O . LYS A 1 266 ? -17.891 23.434 23.342 1.00 41.72 266 LYS A O 1
#

Secondary structure (DSSP, 8-state):
--PPPPPP-EEEEE------S----------------S---GGGGHHHHS--S---SS-HHHHHHTT-----HHHHHHHHHHTTT-S-EEEEEEEEE-SSEEEEEEEETTS-EEEEEEE-GGGS-HHHHHHHHHHHHHHHHHTS----PEEEEE--TT-SSHHHHTTPPPPS-S----HHHHHHHHHHHHTS--------HHHHHHHS-GGGHHHHHHHHHHHHHH-BTBTTHHHHHHHHHHT-SSPPPPHHHHHHHS--GGG---

Sequence (266 aa):
MTGPKNGPWALCASVRSKILPNFPHRMFSLSNYHRSGDNRSDSDHEYFYCYTSGRWLWAEEARLQGRYKKFSVTGLKRLAAAAIGAQSCVSMTKLAEGGFNKVFRLSMDNGAVVIARIPNPNVGPARRVIASEVATMDFVQNVLGIPVPKVLGWDGAILAQPDEYAGKTFCSSSFIYTILKITETTSKACGKPVRCKQVPKDVFCKLLPGTNRDTLLNMFCYFEYCGYYGYDSKQLVDWAATHARGKVSSFEQSLQREPLSVWNRK

pLDDT: mean 74.4, std 21.92, range [20.91, 95.75]

Radius of gyration: 23.45 Å; chains: 1; bounding box: 65×44×60 Å

InterPro domains:
  IPR008030 NmrA-like domain [PF05368] (157-246)
  IPR011009 Protein kinase-like domain superfamily [SSF56112] (65-155)
  IPR036291 NAD(P)-binding domain superfamily [SSF51735] (157-240)
  IPR051035 Mitochondrial inheritance protein 9 [PTHR36091] (41-155)

Organism: NCBI:txid111012

Foldseek 3Di:
DDDDDADWKFKFFDDDDPDDPDDDDPDDDDDDDDDDDDDDDLVVCQVVQWDDPDADPPPRVVQRVQQGDDGDPLVVQVVRCVLPVAPTFPDKDQPDDDSFWTWIWTATPVRTIMIMIDTGNNNPLVLVVVVVVQVVQCCCCPVVVHDDTGTSDIDNCPVPPVVVCPPHDADPAQDDDDPVRVQVLLCVLLVHRGDDDDDDLVVVLVVDDPVCSVVVSVQVVCCVPQNNVGVCVVVNNNVNNVVDDDDDDDPNNVCVVPPDPVSPDD